Protein AF-A0AA86R9L6-F1 (afdb_monomer_lite)

Secondary structure (DSSP, 8-state):
--PPPHHHHHHHHHHHHHHHHHHHHHHHHHHHHHHHHHHHHHHHHHHTS-TTS--TTSTTS--SSS-SS--SS--SSHHHHHHHHGGGT-----HHHHHHHHHHHHHHHHHHTTS--S-------SS--HHHHHHHHHHHHHH-S-HHHHHHH-TTS-HHHHHHHHHHHHHHTHHHHHGGGSS---HHHHHHHHHHHHHHHHHHHHHH---GGG-------TTHHHHHHHTT--

pLDDT: mean 70.46, std 18.75, range [43.03, 97.31]

Organism: NCBI:txid28002

Structure (mmCIF, N/CA/C/O backbone):
data_AF-A0AA86R9L6-F1
#
_entry.id   AF-A0AA86R9L6-F1
#
loop_
_atom_site.group_PDB
_atom_site.id
_atom_site.type_symbol
_atom_site.label_atom_id
_atom_site.label_alt_id
_atom_site.label_comp_id
_atom_site.label_asym_id
_atom_site.label_entity_id
_atom_site.label_seq_id
_atom_site.pdbx_PDB_ins_code
_atom_site.Cartn_x
_atom_site.Cartn_y
_atom_site.Cartn_z
_atom_site.occupancy
_atom_site.B_iso_or_equiv
_atom_site.auth_seq_id
_atom_site.auth_comp_id
_atom_site.auth_asym_id
_atom_site.auth_atom_id
_atom_site.pdbx_PDB_model_num
ATOM 1 N N . MET A 1 1 ? -22.912 7.396 45.641 1.00 59.44 1 MET A N 1
ATOM 2 C CA . MET A 1 1 ? -22.097 6.817 44.551 1.00 59.44 1 MET A CA 1
ATOM 3 C C . MET A 1 1 ? -20.867 7.692 44.399 1.00 59.44 1 MET A C 1
ATOM 5 O O . MET A 1 1 ? -21.033 8.877 44.154 1.00 59.44 1 MET A O 1
ATOM 9 N N . LEU A 1 2 ? -19.666 7.167 44.643 1.00 68.06 2 LEU A N 1
ATOM 10 C CA . LEU A 1 2 ? -18.431 7.945 44.508 1.00 68.06 2 LEU A CA 1
ATOM 11 C C . LEU A 1 2 ? -18.061 8.016 43.024 1.00 68.06 2 LEU A C 1
ATOM 13 O O . LEU A 1 2 ? -17.760 6.997 42.405 1.00 68.06 2 LEU A O 1
ATOM 17 N N . THR A 1 3 ? -18.142 9.207 42.438 1.00 85.75 3 THR A N 1
ATOM 18 C CA . THR A 1 3 ? -17.661 9.465 41.079 1.00 85.75 3 THR A CA 1
ATOM 19 C C . THR A 1 3 ? -16.139 9.432 41.089 1.00 85.75 3 THR A C 1
ATOM 21 O O . THR A 1 3 ? -15.520 10.258 41.761 1.00 85.75 3 THR A O 1
ATOM 24 N N . LYS A 1 4 ? -15.544 8.485 40.354 1.00 90.81 4 LYS A N 1
ATOM 25 C CA . LYS A 1 4 ? -14.094 8.450 40.136 1.00 90.81 4 LYS A CA 1
ATOM 26 C C . LYS A 1 4 ? -13.635 9.777 39.551 1.00 90.81 4 LYS A C 1
ATOM 28 O O . LYS A 1 4 ? -14.270 10.312 38.639 1.00 90.81 4 LYS A O 1
ATOM 33 N N . THR A 1 5 ? -12.522 10.292 40.052 1.00 94.69 5 THR A N 1
ATOM 34 C CA . THR A 1 5 ? -11.917 11.484 39.461 1.00 94.69 5 THR A CA 1
ATOM 35 C C . THR A 1 5 ? -11.366 11.157 38.069 1.00 94.69 5 THR A C 1
ATOM 37 O O . THR A 1 5 ? -11.012 10.017 37.758 1.00 94.69 5 THR A O 1
ATOM 40 N N . PHE A 1 6 ? -11.257 12.162 37.199 1.00 87.25 6 PHE A N 1
ATOM 41 C CA . PHE A 1 6 ? -10.667 11.981 35.868 1.00 87.25 6 PHE A CA 1
ATOM 42 C C . PHE A 1 6 ? -9.233 11.411 35.934 1.00 87.25 6 PHE A C 1
ATOM 44 O O . PHE A 1 6 ? -8.841 10.597 35.097 1.00 87.25 6 PHE A O 1
ATOM 51 N N . GLY A 1 7 ? -8.471 11.769 36.975 1.00 93.62 7 GLY A N 1
ATOM 52 C CA . GLY A 1 7 ? -7.132 11.229 37.224 1.00 93.62 7 GLY A CA 1
ATOM 53 C C . GLY A 1 7 ? -7.120 9.719 37.495 1.00 93.62 7 GLY A C 1
AT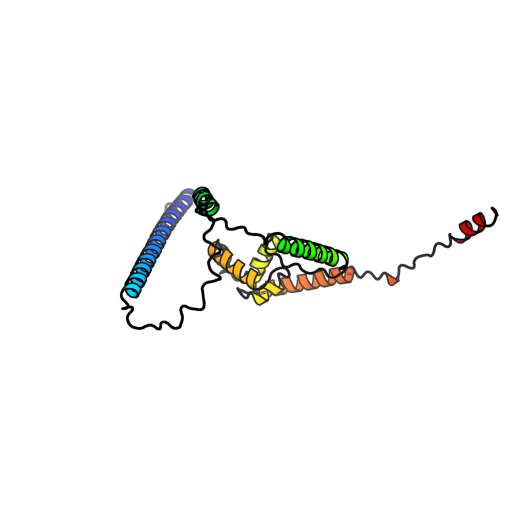OM 54 O O . GLY A 1 7 ? -6.268 9.009 36.956 1.00 93.62 7 GLY A O 1
ATOM 55 N N . GLU A 1 8 ? -8.090 9.211 38.260 1.00 96.19 8 GLU A N 1
ATOM 56 C CA . GLU A 1 8 ? -8.249 7.772 38.525 1.00 96.19 8 GLU A CA 1
ATOM 57 C C . GLU A 1 8 ? -8.586 6.994 37.250 1.00 96.19 8 GLU A C 1
ATOM 59 O O . GLU A 1 8 ? -8.004 5.937 37.005 1.00 96.19 8 GLU A O 1
ATOM 64 N N . LEU A 1 9 ? -9.454 7.544 36.393 1.00 91.69 9 LEU A N 1
ATOM 65 C CA . LEU A 1 9 ? -9.789 6.936 35.100 1.00 91.69 9 LEU A CA 1
ATOM 66 C C . LEU A 1 9 ? -8.567 6.843 34.175 1.00 91.69 9 LEU A C 1
ATOM 68 O O . LEU A 1 9 ? -8.365 5.824 33.510 1.00 91.69 9 LEU A O 1
ATOM 72 N N .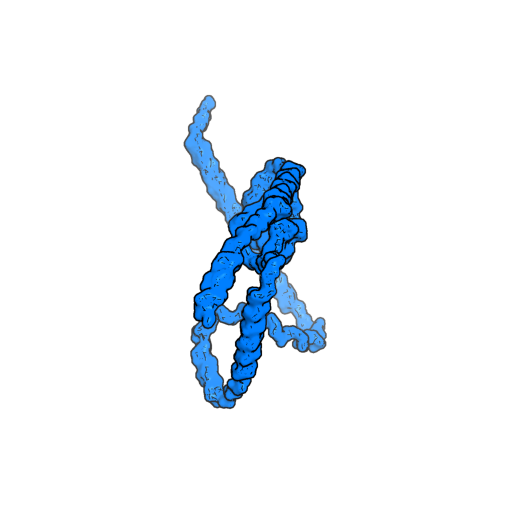 ILE A 1 10 ? -7.710 7.870 34.153 1.00 90.19 10 ILE A N 1
ATOM 73 C CA . ILE A 1 10 ? -6.462 7.837 33.377 1.00 90.19 10 ILE A CA 1
ATOM 74 C C . ILE A 1 10 ? -5.510 6.766 33.915 1.00 90.19 10 ILE A C 1
ATOM 76 O O . ILE A 1 10 ? -4.926 6.020 33.123 1.00 90.19 10 ILE A O 1
ATOM 80 N N . GLN A 1 11 ? -5.321 6.680 35.235 1.00 92.81 11 GLN A N 1
ATOM 81 C CA . GLN A 1 11 ? -4.446 5.658 35.814 1.00 92.81 11 GLN A CA 1
ATOM 82 C C . GLN A 1 11 ? -4.966 4.242 35.553 1.00 92.81 11 GLN A C 1
ATOM 84 O O . GLN A 1 11 ? -4.181 3.365 35.187 1.00 92.81 11 GLN A O 1
ATOM 89 N N . GLU A 1 12 ? -6.277 4.034 35.662 1.00 95.62 12 GLU A N 1
ATOM 90 C CA . GLU A 1 12 ? -6.920 2.757 35.361 1.00 95.62 12 GLU A CA 1
ATOM 91 C C . GLU A 1 12 ? -6.729 2.357 33.889 1.00 95.62 12 GLU A C 1
ATOM 93 O O . GLU A 1 12 ? -6.371 1.219 33.587 1.00 95.62 12 GLU A O 1
ATOM 98 N N . ASN A 1 13 ? -6.885 3.291 32.950 1.00 89.88 13 ASN A N 1
ATOM 99 C CA . ASN A 1 13 ? -6.656 2.998 31.534 1.00 89.88 13 ASN A CA 1
ATOM 100 C C . ASN A 1 13 ? -5.177 2.719 31.228 1.00 89.88 13 ASN A C 1
ATOM 102 O O . ASN A 1 13 ? -4.866 1.816 30.448 1.00 89.88 13 ASN A O 1
ATOM 106 N N . LYS A 1 14 ? -4.245 3.427 31.881 1.00 91.50 14 LYS A N 1
ATOM 107 C CA . LYS A 1 14 ? -2.804 3.152 31.756 1.00 91.50 14 LYS A CA 1
ATOM 108 C C . LYS A 1 14 ? -2.435 1.763 32.280 1.00 91.50 14 LYS A C 1
ATOM 110 O O . LYS A 1 14 ? -1.615 1.086 31.655 1.00 91.50 14 LYS A O 1
ATOM 115 N N . SER A 1 15 ? -3.020 1.321 33.395 1.00 95.06 15 SER A N 1
ATOM 116 C CA . SER A 1 15 ? -2.756 -0.017 33.937 1.00 95.06 15 SER A CA 1
ATOM 117 C C . SER A 1 15 ? -3.323 -1.112 33.028 1.00 95.06 15 SER A C 1
ATOM 119 O O . SER A 1 15 ? -2.605 -2.062 32.711 1.00 95.06 15 SER A O 1
ATOM 121 N N . LYS A 1 16 ? -4.543 -0.931 32.502 1.00 94.69 16 LYS A N 1
ATOM 122 C CA . LYS A 1 16 ? -5.158 -1.843 31.522 1.00 94.69 16 LYS A CA 1
ATOM 123 C C . LYS A 1 16 ? -4.319 -1.977 30.251 1.00 94.69 16 LYS A C 1
ATOM 125 O O . LYS A 1 16 ? -4.034 -3.096 29.829 1.00 94.69 16 LYS A O 1
ATOM 130 N N . LEU A 1 17 ? -3.850 -0.861 29.685 1.00 89.88 17 LEU A N 1
ATOM 131 C CA . LEU A 1 17 ? -2.970 -0.867 28.509 1.00 89.88 17 LEU A CA 1
ATOM 132 C C . LEU A 1 17 ? -1.641 -1.584 28.781 1.00 89.88 17 LEU A C 1
ATOM 134 O O . LEU A 1 17 ? -1.155 -2.334 27.932 1.00 89.88 17 LEU A O 1
ATOM 138 N N . ARG A 1 18 ? -1.064 -1.407 29.976 1.00 94.19 18 ARG A N 1
ATOM 139 C CA . ARG A 1 18 ? 0.162 -2.110 30.375 1.00 94.19 18 ARG A CA 1
ATOM 140 C C . ARG A 1 18 ? -0.056 -3.623 30.414 1.00 94.19 18 ARG A C 1
ATOM 142 O O . ARG A 1 18 ? 0.724 -4.347 29.797 1.00 94.19 18 ARG A O 1
ATOM 149 N N . ILE A 1 19 ? -1.117 -4.086 31.075 1.00 95.75 19 ILE A N 1
A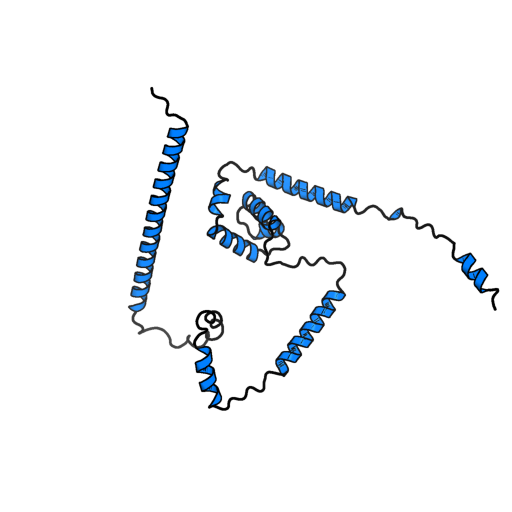TOM 150 C CA . ILE A 1 19 ? -1.462 -5.515 31.171 1.00 95.75 19 ILE A CA 1
ATOM 151 C C . ILE A 1 19 ? -1.716 -6.099 29.778 1.00 95.75 19 ILE A C 1
ATOM 153 O O . ILE A 1 19 ? -1.145 -7.131 29.427 1.00 95.75 19 ILE A O 1
ATOM 157 N N . PHE A 1 20 ? -2.500 -5.402 28.951 1.00 94.31 20 PHE A N 1
ATOM 158 C CA . PHE A 1 20 ? -2.765 -5.808 27.573 1.00 94.31 20 PHE A CA 1
ATOM 159 C C . PHE A 1 20 ? -1.467 -5.979 26.770 1.00 94.31 20 PHE A C 1
ATOM 161 O O . PHE A 1 20 ? -1.244 -7.027 26.166 1.00 94.31 20 PHE A O 1
ATOM 168 N N . SER A 1 21 ? -0.563 -4.995 26.827 1.00 86.38 21 SER A N 1
ATOM 169 C CA . SER A 1 21 ? 0.714 -5.052 26.105 1.00 86.38 21 SER A CA 1
ATOM 170 C C . SER A 1 21 ? 1.608 -6.214 26.560 1.00 86.38 21 SER A C 1
ATOM 172 O O . SER A 1 21 ? 2.274 -6.842 25.735 1.00 86.38 21 SER A O 1
ATOM 174 N N . GLN A 1 22 ? 1.605 -6.541 27.857 1.00 93.62 22 GLN A N 1
ATOM 175 C CA . GLN A 1 22 ? 2.360 -7.670 28.402 1.00 93.62 22 GLN A CA 1
ATOM 176 C C . GLN A 1 22 ? 1.782 -9.007 27.934 1.00 93.62 22 GLN A C 1
ATOM 178 O O . GLN A 1 22 ? 2.536 -9.876 27.494 1.00 93.62 22 GLN A O 1
ATOM 183 N N . ASN A 1 23 ? 0.457 -9.154 27.968 1.00 94.81 23 ASN A N 1
ATOM 184 C CA . ASN A 1 23 ? -0.221 -10.364 27.505 1.00 94.81 23 ASN A CA 1
ATOM 185 C C . ASN A 1 23 ? -0.033 -10.581 25.999 1.00 94.81 23 ASN A C 1
ATOM 187 O O . ASN A 1 23 ? 0.219 -11.707 25.568 1.00 94.81 23 ASN A O 1
ATOM 191 N N . TYR A 1 24 ? -0.064 -9.506 25.208 1.00 89.94 24 TYR A N 1
ATOM 192 C CA . TYR A 1 24 ? 0.205 -9.568 23.774 1.00 89.94 24 TYR A CA 1
ATOM 193 C C . TYR A 1 24 ? 1.635 -10.044 23.475 1.00 89.94 24 TYR A C 1
ATOM 195 O O . TYR A 1 24 ? 1.828 -10.951 22.669 1.00 89.94 24 TYR A O 1
ATOM 203 N N . ARG A 1 25 ? 2.646 -9.500 24.173 1.00 89.69 25 ARG A N 1
ATOM 204 C CA . ARG A 1 25 ? 4.046 -9.944 24.019 1.00 89.69 25 ARG A CA 1
ATOM 205 C C . ARG A 1 25 ? 4.229 -11.416 24.383 1.00 89.69 25 ARG A C 1
ATOM 207 O O . ARG A 1 25 ? 4.895 -12.129 23.642 1.00 89.69 25 ARG A O 1
ATOM 214 N N . LYS A 1 26 ? 3.623 -11.872 25.485 1.00 93.94 26 LYS A N 1
ATOM 215 C CA . LYS A 1 26 ? 3.677 -13.283 25.904 1.00 93.94 26 LYS A CA 1
ATOM 216 C C . LYS A 1 26 ? 3.030 -14.207 24.872 1.00 93.94 26 LYS A C 1
ATOM 218 O O . LYS A 1 26 ? 3.640 -15.198 24.491 1.00 93.94 26 LYS A O 1
ATOM 223 N N . SER A 1 27 ? 1.845 -13.846 24.381 1.00 92.62 27 SER A N 1
ATOM 224 C CA . SER A 1 27 ? 1.117 -14.642 23.382 1.00 92.62 27 SER A CA 1
ATOM 225 C C . SER A 1 27 ? 1.911 -14.764 22.080 1.00 92.62 27 SER A C 1
ATOM 227 O O . SER A 1 27 ? 2.092 -15.863 21.570 1.00 92.62 27 SER A O 1
ATOM 229 N N . ARG A 1 28 ? 2.482 -13.653 21.598 1.00 90.50 28 ARG A N 1
ATOM 230 C CA . ARG A 1 28 ? 3.307 -13.644 20.383 1.00 90.50 28 ARG A CA 1
ATOM 231 C C . ARG A 1 28 ? 4.628 -14.402 20.545 1.00 90.50 28 ARG A C 1
ATOM 233 O O . ARG A 1 28 ? 5.088 -15.022 19.594 1.00 90.50 28 ARG A O 1
ATOM 240 N N . SER A 1 29 ? 5.244 -14.343 21.727 1.00 93.94 29 SER A N 1
ATOM 241 C CA . SER A 1 29 ? 6.447 -15.130 22.033 1.00 93.94 29 SER A CA 1
ATOM 242 C C . SER A 1 29 ? 6.151 -16.626 21.971 1.00 93.94 29 SER A C 1
ATOM 244 O O . SER A 1 29 ? 6.911 -17.361 21.355 1.00 93.94 29 SER A O 1
ATOM 246 N N . LYS A 1 30 ? 5.019 -17.052 22.545 1.00 96.25 30 LYS A N 1
ATOM 247 C CA . LYS A 1 30 ? 4.580 -18.449 22.522 1.00 96.25 30 LYS A CA 1
ATOM 248 C C . LYS A 1 30 ? 4.301 -18.942 21.098 1.00 96.25 30 LYS A C 1
ATOM 250 O O . LYS A 1 30 ? 4.761 -20.008 20.724 1.00 96.25 30 LYS A O 1
ATOM 255 N N . GLU A 1 31 ? 3.620 -18.138 20.282 1.00 95.25 31 GLU A N 1
ATOM 256 C CA . GLU A 1 31 ? 3.337 -18.464 18.873 1.00 95.25 31 GLU A CA 1
ATOM 257 C C . GLU A 1 31 ? 4.619 -18.613 18.028 1.00 95.25 31 GLU A C 1
ATOM 259 O O . GLU A 1 31 ? 4.695 -19.443 17.123 1.00 95.25 31 GLU A O 1
ATOM 264 N N . MET A 1 32 ? 5.641 -17.792 18.296 1.00 91.75 32 MET A N 1
ATOM 265 C CA . MET A 1 32 ? 6.952 -17.922 17.645 1.00 91.75 32 MET A CA 1
ATOM 266 C C . MET A 1 32 ? 7.672 -19.206 18.070 1.00 91.75 32 MET A C 1
ATOM 268 O O . MET A 1 32 ? 8.271 -19.865 17.227 1.00 91.75 32 MET A O 1
ATOM 272 N N . GLU A 1 33 ? 7.610 -19.554 19.355 1.00 97.19 33 GLU A N 1
ATOM 273 C CA . GLU A 1 33 ? 8.209 -20.776 19.898 1.00 97.19 33 GLU A CA 1
ATOM 274 C C . GLU A 1 33 ? 7.541 -22.028 19.314 1.00 97.19 33 GLU A C 1
ATOM 276 O O . GLU A 1 33 ? 8.234 -22.893 18.792 1.00 97.19 33 GLU A O 1
ATOM 281 N N . GLU A 1 34 ? 6.205 -22.066 19.265 1.00 97.31 34 GLU A N 1
ATOM 282 C CA . GLU A 1 34 ? 5.436 -23.161 18.654 1.00 97.31 34 GLU A CA 1
ATOM 283 C C . GLU A 1 34 ? 5.776 -23.356 17.167 1.00 97.31 34 GLU A C 1
ATOM 285 O O . GLU A 1 34 ? 5.972 -24.486 16.719 1.00 97.31 34 GLU A O 1
ATOM 290 N N . ARG A 1 35 ? 5.912 -22.264 16.400 1.00 92.56 35 ARG A N 1
ATOM 291 C CA . ARG A 1 35 ? 6.335 -22.347 14.992 1.00 92.56 35 ARG A CA 1
ATOM 292 C C . ARG A 1 35 ? 7.768 -22.836 14.829 1.00 92.56 35 ARG A C 1
ATOM 294 O O . ARG A 1 35 ? 8.031 -23.613 13.919 1.00 92.56 35 ARG A O 1
ATOM 301 N N . ASN A 1 36 ? 8.687 -22.404 15.689 1.00 91.06 36 ASN A N 1
ATOM 302 C CA . ASN A 1 36 ? 10.065 -22.886 15.638 1.00 91.06 36 ASN A CA 1
ATOM 303 C C . ASN A 1 36 ? 10.135 -24.387 15.939 1.00 91.06 36 ASN A C 1
ATOM 305 O O . ASN A 1 36 ? 10.782 -25.116 15.195 1.00 91.06 36 ASN A O 1
ATOM 309 N N . THR A 1 37 ? 9.406 -24.860 16.953 1.00 96.75 37 THR A N 1
ATOM 310 C CA . THR A 1 37 ? 9.298 -26.295 17.248 1.00 96.75 37 THR A CA 1
ATOM 311 C C . THR A 1 37 ? 8.701 -27.074 16.074 1.00 96.75 37 THR A C 1
ATOM 313 O O . THR A 1 37 ? 9.149 -28.180 15.778 1.00 96.75 37 THR A O 1
ATOM 316 N N . GLN A 1 38 ? 7.718 -26.506 15.368 1.00 96.06 38 GLN A N 1
ATOM 317 C CA . GLN A 1 38 ? 7.171 -27.128 14.163 1.00 96.06 38 GLN A CA 1
ATOM 318 C C . GLN A 1 38 ? 8.223 -27.246 13.049 1.00 96.06 38 GLN A C 1
ATOM 320 O O . GLN A 1 38 ? 8.359 -28.320 12.471 1.00 96.06 38 GLN A O 1
ATOM 325 N N . TYR A 1 39 ? 8.996 -26.191 12.778 1.00 94.31 39 TYR A N 1
ATOM 326 C CA . TYR A 1 39 ? 10.055 -26.243 11.764 1.00 94.31 39 TYR A CA 1
ATOM 327 C C . TYR A 1 39 ? 11.165 -27.235 12.111 1.00 94.31 39 TYR A C 1
ATOM 329 O O . TYR A 1 39 ? 11.651 -27.940 11.231 1.00 94.31 39 TYR A O 1
ATOM 337 N N . GLU A 1 40 ? 11.554 -27.324 13.383 1.00 94.44 40 GLU A N 1
ATOM 338 C CA . GLU A 1 40 ? 12.524 -28.327 13.834 1.00 94.44 40 GLU A CA 1
ATOM 339 C C . GLU A 1 40 ? 12.005 -29.753 13.614 1.00 94.44 40 GLU A C 1
ATOM 341 O O . GLU A 1 40 ? 12.768 -30.628 13.204 1.00 94.44 40 GLU A O 1
ATOM 346 N N . LYS A 1 41 ? 10.701 -29.979 13.816 1.00 96.19 41 LYS A N 1
ATOM 347 C CA . LYS A 1 41 ? 10.063 -31.265 13.528 1.00 96.19 41 LYS A CA 1
ATOM 348 C C . LYS A 1 41 ? 10.051 -31.578 12.028 1.00 96.19 41 LYS A C 1
ATOM 350 O O . LYS A 1 41 ? 10.445 -32.672 11.648 1.00 96.19 41 LYS A O 1
ATOM 355 N N . GLU A 1 42 ? 9.663 -30.621 11.185 1.00 93.00 42 GLU A N 1
ATOM 356 C CA . GLU A 1 42 ? 9.660 -30.785 9.722 1.00 93.00 42 GLU A CA 1
ATOM 357 C C . GLU A 1 42 ? 11.069 -31.081 9.178 1.00 93.00 42 GLU A C 1
ATOM 359 O O . GLU A 1 42 ? 11.237 -31.965 8.342 1.00 93.00 42 GLU A O 1
ATOM 364 N N . LEU A 1 43 ? 12.104 -30.405 9.693 1.00 91.06 43 LEU A N 1
ATOM 365 C CA . LEU A 1 43 ? 13.500 -30.679 9.329 1.00 91.06 43 LEU A CA 1
ATOM 366 C C . LEU A 1 43 ? 13.958 -32.078 9.756 1.00 91.06 43 LEU A C 1
ATOM 368 O O . LEU A 1 43 ? 14.722 -32.718 9.035 1.00 91.06 43 LEU A O 1
ATOM 372 N N . HIS A 1 44 ? 13.509 -32.547 10.921 1.00 93.00 44 HIS A N 1
ATOM 373 C CA . HIS A 1 44 ? 13.814 -33.892 11.392 1.00 93.00 44 HIS A CA 1
ATOM 374 C C . HIS A 1 44 ? 13.124 -34.960 10.531 1.00 93.00 44 HIS A C 1
ATOM 376 O O . HIS A 1 44 ? 13.756 -35.958 10.201 1.00 93.00 44 HIS A O 1
ATOM 382 N N . ASP A 1 45 ? 11.872 -34.742 10.123 1.00 91.44 45 ASP A N 1
ATOM 383 C CA . ASP A 1 45 ? 11.132 -35.678 9.267 1.00 91.44 45 ASP A CA 1
ATOM 384 C C . ASP A 1 45 ? 11.782 -35.803 7.873 1.00 91.44 45 ASP A C 1
ATOM 386 O O . ASP A 1 45 ? 11.968 -36.918 7.390 1.00 91.44 45 ASP A O 1
ATOM 390 N N . ILE A 1 46 ? 12.250 -34.693 7.282 1.00 86.88 46 ILE A N 1
ATOM 391 C CA . ILE A 1 46 ? 12.999 -34.700 6.007 1.00 86.88 46 ILE A CA 1
ATOM 392 C C . ILE A 1 46 ? 14.310 -35.495 6.121 1.00 86.88 46 ILE A C 1
ATOM 394 O O . ILE A 1 46 ? 14.715 -36.168 5.178 1.00 86.88 46 ILE A O 1
ATOM 398 N N . ALA A 1 47 ? 14.991 -35.434 7.268 1.00 83.31 47 ALA A N 1
ATOM 399 C CA . ALA A 1 47 ? 16.265 -36.126 7.461 1.00 83.31 47 ALA A CA 1
ATOM 400 C C . ALA A 1 47 ? 16.133 -37.659 7.589 1.00 83.31 47 ALA A C 1
ATOM 402 O O . ALA A 1 47 ? 17.140 -38.355 7.457 1.00 83.31 47 ALA A O 1
ATOM 403 N N . HIS A 1 48 ? 14.927 -38.180 7.851 1.00 80.44 48 HIS A N 1
ATOM 404 C CA . HIS A 1 48 ? 14.645 -39.622 7.947 1.00 80.44 48 HIS A CA 1
ATOM 405 C C . HIS A 1 48 ? 14.001 -40.209 6.687 1.00 80.44 48 HIS A C 1
ATOM 407 O O . HIS A 1 48 ? 13.757 -41.416 6.645 1.00 80.44 48 HIS A O 1
ATOM 413 N N . GLU A 1 49 ? 13.744 -39.400 5.656 1.00 78.25 49 GLU A N 1
ATOM 414 C CA . GLU A 1 49 ? 13.416 -39.931 4.334 1.00 78.25 49 GLU A CA 1
ATOM 415 C C . GLU A 1 49 ? 14.679 -40.574 3.741 1.00 78.25 49 GLU A C 1
ATOM 417 O O . GLU A 1 49 ? 15.662 -39.909 3.410 1.00 78.25 49 GLU A O 1
ATOM 422 N N . ASP A 1 50 ? 14.666 -41.907 3.705 1.00 63.88 50 ASP A N 1
ATOM 423 C CA . ASP A 1 50 ? 15.768 -42.768 3.287 1.00 63.88 50 ASP A CA 1
ATOM 424 C C . ASP A 1 50 ? 16.271 -42.339 1.889 1.00 63.88 50 ASP A C 1
ATOM 426 O O . ASP A 1 50 ? 15.492 -42.346 0.931 1.00 63.88 50 ASP A O 1
ATOM 430 N N . PRO A 1 51 ? 17.551 -41.947 1.719 1.00 64.19 51 PRO A N 1
ATOM 431 C CA . PRO A 1 51 ? 18.071 -41.389 0.465 1.00 64.19 51 PRO A CA 1
ATOM 432 C C . PRO A 1 51 ? 18.211 -42.425 -0.669 1.00 64.19 51 PRO A C 1
ATOM 434 O O . PRO A 1 51 ? 18.983 -42.232 -1.608 1.00 64.19 51 PRO A O 1
ATOM 437 N N . THR A 1 52 ? 17.506 -43.552 -0.595 1.00 57.16 52 THR A N 1
ATOM 438 C CA . THR A 1 52 ? 17.729 -44.718 -1.451 1.00 57.16 52 THR A CA 1
ATOM 439 C C . THR A 1 52 ? 17.031 -44.655 -2.811 1.00 57.16 52 THR A C 1
ATOM 441 O O . THR A 1 52 ? 17.370 -45.461 -3.675 1.00 57.16 52 THR A O 1
ATOM 444 N N . GLU A 1 53 ? 16.169 -43.668 -3.089 1.00 57.16 53 GLU A N 1
ATOM 445 C CA . GLU A 1 53 ? 15.502 -43.552 -4.398 1.00 57.16 53 GLU A CA 1
ATOM 446 C C . GLU A 1 53 ? 15.277 -42.103 -4.872 1.00 57.16 53 GLU A C 1
ATOM 448 O O . GLU A 1 53 ? 14.144 -41.648 -4.959 1.00 57.16 53 GLU A O 1
ATOM 453 N N . THR A 1 54 ? 16.316 -41.352 -5.263 1.00 53.34 54 THR A N 1
ATOM 454 C CA . THR A 1 54 ? 16.117 -40.212 -6.193 1.00 53.34 54 THR A CA 1
ATOM 455 C C . THR A 1 54 ? 17.331 -39.929 -7.094 1.00 53.34 54 THR A C 1
ATOM 457 O O . THR A 1 54 ? 18.328 -39.340 -6.700 1.00 53.34 54 THR A O 1
ATOM 460 N N . ASN A 1 55 ? 17.197 -40.363 -8.352 1.00 49.66 55 ASN A N 1
ATOM 461 C CA . ASN A 1 55 ? 17.702 -39.785 -9.606 1.00 49.66 55 ASN A CA 1
ATOM 462 C C . ASN A 1 55 ? 18.961 -38.889 -9.578 1.00 49.66 55 ASN A C 1
ATOM 464 O O . ASN A 1 55 ? 18.890 -37.672 -9.410 1.00 49.66 55 ASN A O 1
ATOM 468 N N . ASN A 1 56 ? 20.086 -39.482 -9.985 1.00 51.59 56 ASN A N 1
ATOM 469 C CA . ASN A 1 56 ? 21.351 -38.817 -10.330 1.00 51.59 56 ASN A CA 1
ATOM 470 C C . ASN A 1 56 ? 21.300 -37.872 -11.558 1.00 51.59 56 ASN A C 1
ATOM 472 O O . ASN A 1 56 ? 22.325 -37.294 -11.910 1.00 51.59 56 ASN A O 1
ATOM 476 N N . ASP A 1 57 ? 20.148 -37.665 -12.203 1.00 51.50 57 ASP A N 1
ATOM 477 C CA . ASP A 1 57 ? 20.067 -36.952 -13.494 1.00 51.50 57 ASP A CA 1
ATOM 478 C C . ASP A 1 57 ? 19.804 -35.434 -13.404 1.00 51.50 57 ASP A C 1
ATOM 480 O O . ASP A 1 57 ? 19.755 -34.759 -14.431 1.00 51.50 57 ASP A O 1
ATOM 484 N N . LEU A 1 58 ? 19.669 -34.849 -12.205 1.00 51.41 58 LEU A N 1
ATOM 485 C CA . LEU A 1 58 ? 19.284 -33.429 -12.051 1.00 51.41 58 LEU A CA 1
ATOM 486 C C . LEU A 1 58 ? 20.317 -32.513 -11.376 1.00 51.41 58 LEU A C 1
ATOM 488 O O . LEU A 1 58 ? 20.119 -31.299 -11.338 1.00 51.41 58 LEU A O 1
ATOM 492 N N . MET A 1 59 ? 21.463 -33.032 -10.928 1.00 45.88 59 MET A N 1
ATOM 493 C CA . MET A 1 59 ? 22.493 -32.230 -10.238 1.00 45.88 59 MET A CA 1
ATOM 494 C C . MET A 1 59 ? 23.446 -31.456 -11.175 1.00 45.88 59 MET A C 1
ATOM 496 O O . MET A 1 59 ? 24.456 -30.919 -10.729 1.00 45.88 59 MET A O 1
ATOM 500 N N . GLY A 1 60 ? 23.133 -31.362 -12.473 1.00 46.94 60 GLY A N 1
ATOM 501 C CA . GLY A 1 60 ? 24.002 -30.735 -13.478 1.00 46.94 60 GLY A CA 1
ATOM 502 C C . GLY A 1 60 ? 23.676 -29.294 -13.895 1.00 46.94 60 GLY A C 1
ATOM 503 O O . GLY A 1 60 ? 24.415 -28.759 -14.714 1.00 46.94 60 GLY A O 1
ATOM 504 N N . ILE A 1 61 ? 22.586 -28.666 -13.422 1.00 47.69 61 ILE A N 1
ATOM 505 C CA . ILE A 1 61 ? 22.062 -27.443 -14.087 1.00 47.69 61 ILE A CA 1
ATOM 506 C C . ILE A 1 61 ? 21.944 -26.187 -13.197 1.00 47.69 61 ILE A C 1
ATOM 508 O O . ILE A 1 61 ? 21.738 -25.101 -13.726 1.00 47.69 61 ILE A O 1
ATOM 512 N N . PHE A 1 62 ? 22.179 -26.236 -11.883 1.00 44.12 62 PHE A N 1
ATOM 513 C CA . PHE A 1 62 ? 22.094 -25.019 -11.050 1.00 44.12 62 PHE A CA 1
ATOM 514 C C . PHE A 1 62 ? 23.275 -24.853 -10.094 1.00 44.12 62 PHE A C 1
ATOM 516 O O . PHE A 1 62 ? 23.132 -24.934 -8.878 1.00 44.12 62 PHE A O 1
ATOM 523 N N . VAL A 1 63 ? 24.447 -24.556 -10.650 1.00 49.41 63 VAL A N 1
ATOM 524 C CA . VAL A 1 63 ? 25.545 -23.933 -9.899 1.00 49.41 63 VAL A CA 1
ATOM 525 C C . VAL A 1 63 ? 26.081 -22.784 -10.745 1.00 49.41 63 VAL A C 1
ATOM 527 O O . VAL A 1 63 ? 27.067 -22.967 -11.440 1.00 49.41 63 VAL A O 1
ATOM 530 N N . ASP A 1 64 ? 25.402 -21.631 -10.741 1.00 47.12 64 ASP A N 1
ATOM 531 C CA . ASP A 1 64 ? 26.072 -20.375 -11.131 1.00 47.12 64 ASP A CA 1
ATOM 532 C C . ASP A 1 64 ? 25.426 -19.062 -10.633 1.00 47.12 64 ASP A C 1
ATOM 534 O O . ASP A 1 64 ? 26.104 -18.043 -10.657 1.00 47.12 64 ASP A O 1
ATOM 538 N N . ASP A 1 65 ? 24.208 -19.040 -10.062 1.00 45.66 65 ASP A N 1
ATOM 539 C CA . ASP A 1 65 ? 23.551 -17.752 -9.717 1.00 45.66 65 ASP A CA 1
ATOM 540 C C . ASP A 1 65 ? 23.252 -17.479 -8.222 1.00 45.66 65 ASP A C 1
ATOM 542 O O . ASP A 1 65 ? 22.655 -16.455 -7.895 1.00 45.66 65 ASP A O 1
ATOM 546 N N . THR A 1 66 ? 23.695 -18.310 -7.268 1.00 49.16 66 THR A N 1
ATOM 547 C CA . THR A 1 66 ? 23.416 -18.095 -5.820 1.00 49.16 66 THR A CA 1
ATOM 548 C C . THR A 1 66 ? 24.642 -17.845 -4.935 1.00 49.16 66 THR A C 1
ATOM 550 O O . THR A 1 66 ? 24.555 -17.922 -3.711 1.00 49.16 66 THR A O 1
ATOM 553 N N . LEU A 1 67 ? 25.778 -17.446 -5.510 1.00 48.19 67 LEU A N 1
ATOM 554 C CA . LEU A 1 67 ? 27.006 -17.124 -4.763 1.00 48.19 67 LEU A CA 1
ATOM 555 C C . LEU A 1 67 ? 27.319 -15.617 -4.745 1.00 48.19 67 LEU A C 1
ATOM 557 O O . LEU A 1 67 ? 28.459 -15.201 -4.938 1.00 48.19 67 LEU A O 1
ATOM 561 N N . GLN A 1 68 ? 26.303 -14.780 -4.494 1.00 47.69 68 GLN A N 1
ATOM 562 C CA . GLN A 1 68 ? 26.483 -13.323 -4.399 1.00 47.69 68 GLN A CA 1
ATOM 563 C C . GLN A 1 68 ? 25.878 -12.664 -3.149 1.00 47.69 68 GLN A C 1
ATOM 565 O O . GLN A 1 68 ? 25.660 -11.456 -3.137 1.00 47.69 68 GLN A O 1
ATOM 570 N N . GLU A 1 69 ? 25.670 -13.414 -2.062 1.00 46.12 69 GLU A N 1
ATOM 571 C CA . GLU A 1 69 ? 25.175 -12.824 -0.804 1.00 46.12 69 GLU A CA 1
ATOM 572 C C . GLU A 1 69 ? 25.778 -13.435 0.476 1.00 46.12 69 GLU A C 1
ATOM 574 O O . GLU A 1 69 ? 25.146 -13.472 1.525 1.00 46.12 69 GLU A O 1
ATOM 579 N N . TYR A 1 70 ? 27.042 -13.875 0.423 1.00 43.03 70 TYR A N 1
ATOM 580 C CA . TYR A 1 70 ? 27.775 -14.366 1.604 1.00 43.03 70 TYR A CA 1
ATOM 581 C C . TYR A 1 70 ? 29.127 -13.671 1.814 1.00 43.03 70 TYR A C 1
ATOM 583 O O . TYR A 1 70 ? 30.089 -14.280 2.266 1.00 43.03 70 TYR A O 1
ATOM 591 N N . ASP A 1 71 ? 29.226 -12.382 1.470 1.00 45.00 71 ASP A N 1
ATOM 592 C CA . ASP A 1 71 ? 30.520 -11.680 1.447 1.00 45.00 71 ASP A CA 1
ATOM 593 C C . ASP A 1 71 ? 30.547 -10.383 2.273 1.00 45.00 71 ASP A C 1
ATOM 595 O O . ASP A 1 71 ? 31.261 -9.428 1.965 1.00 45.00 71 ASP A O 1
ATOM 599 N N . SER A 1 72 ? 29.771 -10.332 3.362 1.00 47.78 72 SER A N 1
ATOM 600 C CA . SER A 1 72 ? 29.780 -9.190 4.298 1.00 47.78 72 SER A CA 1
ATOM 601 C C . SER A 1 72 ? 30.025 -9.534 5.772 1.00 47.78 72 SER A C 1
ATOM 603 O O . SER A 1 72 ? 30.080 -8.614 6.581 1.00 47.78 72 SER A O 1
ATOM 605 N N . GLN A 1 73 ? 30.291 -10.801 6.133 1.00 49.62 73 GLN A N 1
ATOM 606 C CA . GLN A 1 73 ? 30.549 -11.172 7.540 1.00 49.62 73 GLN A CA 1
ATOM 607 C C . GLN A 1 73 ? 31.948 -11.750 7.850 1.00 49.62 73 GLN A C 1
ATOM 609 O O . GLN A 1 73 ? 32.253 -11.967 9.016 1.00 49.62 73 GLN A O 1
ATOM 614 N N . HIS A 1 74 ? 32.849 -11.928 6.874 1.00 49.66 74 HIS A N 1
ATOM 615 C CA . HIS A 1 74 ? 34.204 -12.464 7.124 1.00 49.66 74 HIS A CA 1
ATOM 616 C C . HIS A 1 74 ? 35.320 -11.595 6.519 1.00 49.66 74 HIS A C 1
ATOM 618 O O . HIS A 1 74 ? 36.050 -11.984 5.611 1.00 49.66 74 HIS A O 1
ATOM 624 N N . ALA A 1 75 ? 35.495 -10.386 7.059 1.00 47.66 75 ALA A N 1
ATOM 625 C CA . ALA A 1 75 ? 36.619 -9.508 6.709 1.00 47.66 75 ALA A CA 1
ATOM 626 C C . ALA A 1 75 ? 37.960 -9.914 7.365 1.00 47.66 75 ALA A C 1
ATOM 628 O O . ALA A 1 75 ? 38.997 -9.348 7.025 1.00 47.66 75 ALA A O 1
ATOM 629 N N . VAL A 1 76 ? 37.969 -10.899 8.271 1.00 50.72 76 VAL A N 1
ATOM 630 C CA . VAL A 1 76 ? 39.167 -11.267 9.052 1.00 50.72 76 VAL A CA 1
ATOM 631 C C . VAL A 1 76 ? 40.073 -12.288 8.333 1.00 50.72 76 VAL A C 1
ATOM 633 O O . VAL A 1 76 ? 41.264 -12.341 8.619 1.00 50.72 76 VAL A O 1
ATOM 636 N N . ASP A 1 77 ? 39.591 -13.002 7.305 1.00 50.47 77 ASP A N 1
ATOM 637 C CA . ASP A 1 77 ? 40.369 -14.065 6.628 1.00 50.47 77 ASP A CA 1
ATOM 638 C C . ASP A 1 77 ? 41.003 -13.684 5.274 1.00 50.47 77 ASP A C 1
ATOM 640 O O . ASP A 1 77 ? 41.766 -14.458 4.685 1.00 50.47 77 ASP A O 1
ATOM 644 N N . LYS A 1 78 ? 40.783 -12.460 4.771 1.00 48.62 78 LYS A N 1
ATOM 645 C CA . LYS A 1 78 ? 41.310 -12.035 3.453 1.00 48.62 78 LYS A CA 1
ATOM 646 C C . LYS A 1 78 ? 42.842 -11.987 3.376 1.00 48.62 78 LYS A C 1
ATOM 648 O O . LYS A 1 78 ? 43.405 -12.134 2.289 1.00 48.62 78 LYS A O 1
ATOM 653 N N . ASN A 1 79 ? 43.534 -11.840 4.507 1.00 51.12 79 ASN A N 1
ATOM 654 C CA . ASN A 1 79 ? 44.999 -11.821 4.530 1.00 51.12 79 ASN A CA 1
ATOM 655 C C . ASN A 1 79 ? 45.622 -13.223 4.445 1.00 51.12 79 ASN A C 1
ATOM 657 O O . ASN A 1 79 ? 46.744 -13.356 3.958 1.00 51.12 79 ASN A O 1
ATOM 661 N N . ARG A 1 80 ? 44.889 -14.280 4.821 1.00 48.09 80 ARG A N 1
ATOM 662 C CA . ARG A 1 80 ? 45.395 -15.660 4.762 1.00 48.09 80 ARG A CA 1
ATOM 663 C C . ARG A 1 80 ? 45.335 -16.231 3.341 1.00 48.09 80 ARG A C 1
ATOM 665 O O . ARG A 1 80 ? 46.250 -16.931 2.917 1.00 48.09 80 ARG A O 1
ATOM 672 N N . TYR A 1 81 ? 44.327 -15.837 2.561 1.00 49.78 81 TYR A N 1
ATOM 673 C CA . TYR A 1 81 ? 44.154 -16.292 1.175 1.00 49.78 81 TYR A CA 1
ATOM 674 C C . TYR A 1 81 ? 45.141 -15.654 0.179 1.00 49.78 81 TYR A C 1
ATOM 676 O O . TYR A 1 81 ? 45.546 -16.287 -0.797 1.00 49.78 81 TYR A O 1
ATOM 684 N N . LYS A 1 82 ? 45.593 -14.416 0.429 1.00 49.88 82 LYS A N 1
ATOM 685 C CA . LYS A 1 82 ? 46.606 -13.753 -0.418 1.00 49.88 82 LYS A CA 1
ATOM 686 C C . LYS A 1 82 ? 47.986 -14.414 -0.332 1.00 49.88 82 LYS A C 1
ATOM 688 O O . LYS A 1 82 ? 48.688 -14.484 -1.341 1.00 49.88 82 LYS A O 1
ATOM 693 N N . ALA A 1 83 ? 48.354 -14.932 0.839 1.00 50.84 83 ALA A N 1
ATOM 694 C CA . ALA A 1 83 ? 49.616 -15.643 1.027 1.00 50.84 83 ALA A CA 1
ATOM 695 C C . ALA A 1 83 ? 49.654 -16.983 0.268 1.00 50.84 83 ALA A C 1
ATOM 697 O O . ALA A 1 83 ? 50.710 -17.386 -0.206 1.00 50.84 83 ALA A O 1
ATOM 698 N N . PHE A 1 84 ? 48.503 -17.638 0.077 1.00 48.62 84 PHE A N 1
ATOM 699 C CA . PHE A 1 84 ? 48.436 -18.940 -0.594 1.00 48.62 84 PHE A CA 1
ATOM 700 C C . PHE A 1 84 ? 48.557 -18.843 -2.127 1.00 48.62 84 PHE A C 1
ATOM 702 O O . PHE A 1 84 ? 49.179 -19.691 -2.765 1.00 48.62 84 PHE A O 1
ATOM 709 N N . ASN A 1 85 ? 48.028 -17.775 -2.734 1.00 45.84 85 ASN A N 1
ATOM 710 C CA . ASN A 1 85 ? 48.003 -17.627 -4.197 1.00 45.84 85 ASN A CA 1
ATOM 711 C C . ASN A 1 85 ? 49.290 -17.055 -4.812 1.00 45.84 85 ASN A C 1
ATOM 713 O O . ASN A 1 85 ? 49.468 -17.130 -6.027 1.00 45.84 85 ASN A O 1
ATOM 717 N N . THR A 1 86 ? 50.212 -16.533 -4.000 1.00 48.31 86 THR A N 1
ATOM 718 C CA . THR A 1 86 ? 51.502 -16.014 -4.494 1.00 48.31 86 THR A CA 1
ATOM 719 C C . THR A 1 86 ? 52.487 -17.154 -4.805 1.00 48.31 86 THR A C 1
ATOM 721 O O . THR A 1 86 ? 53.364 -17.003 -5.649 1.00 48.31 86 THR A O 1
ATOM 724 N N . THR A 1 87 ? 52.283 -18.343 -4.229 1.00 49.31 87 THR A N 1
ATOM 725 C CA . THR A 1 87 ? 53.153 -19.518 -4.423 1.00 49.31 87 THR A CA 1
ATOM 726 C C . THR A 1 87 ? 52.832 -20.319 -5.697 1.00 49.31 87 THR A C 1
ATOM 728 O O . THR A 1 87 ? 53.591 -21.210 -6.064 1.00 49.31 87 THR A O 1
ATOM 731 N N . ARG A 1 88 ? 51.734 -20.018 -6.411 1.00 44.88 88 ARG A N 1
ATOM 732 C CA . ARG A 1 88 ? 51.276 -20.810 -7.577 1.00 44.88 88 ARG A CA 1
ATOM 733 C C . ARG A 1 88 ? 51.306 -20.115 -8.942 1.00 44.88 88 ARG A C 1
ATOM 735 O O . ARG A 1 88 ? 50.848 -20.708 -9.910 1.00 44.88 88 ARG A O 1
ATOM 742 N N . GLY A 1 89 ? 51.869 -18.911 -9.058 1.00 43.69 89 GLY A N 1
ATOM 743 C CA . GLY A 1 89 ? 52.199 -18.327 -10.369 1.00 43.69 89 GLY A CA 1
ATOM 744 C C . GLY A 1 89 ? 51.022 -18.176 -11.347 1.00 43.69 89 GLY A C 1
ATOM 745 O O . GLY A 1 89 ? 51.208 -18.328 -12.551 1.00 43.69 89 GLY A O 1
ATOM 746 N N . ILE A 1 90 ? 49.809 -17.885 -10.863 1.00 45.53 90 ILE A N 1
ATOM 747 C CA . ILE A 1 90 ? 48.652 -17.647 -11.740 1.00 45.53 90 ILE A CA 1
ATOM 748 C C . ILE A 1 90 ? 48.596 -16.154 -12.094 1.00 45.53 90 ILE A C 1
ATOM 750 O O . ILE A 1 90 ? 48.098 -15.331 -11.326 1.00 45.53 90 ILE A O 1
ATOM 754 N N . ASN A 1 91 ? 49.124 -15.800 -13.268 1.00 46.00 91 ASN A N 1
ATOM 755 C CA . ASN A 1 91 ? 49.038 -14.452 -13.836 1.00 46.00 91 ASN A CA 1
ATOM 756 C C . ASN A 1 91 ? 47.678 -14.228 -14.524 1.00 46.00 91 ASN A C 1
ATOM 758 O O . ASN A 1 91 ? 47.383 -14.842 -15.547 1.00 46.00 91 ASN A O 1
ATOM 762 N N . TYR A 1 92 ? 46.871 -13.288 -14.020 1.00 47.09 92 TYR A N 1
ATOM 763 C CA . TYR A 1 92 ? 45.637 -12.836 -14.678 1.00 47.09 92 TYR A CA 1
ATOM 764 C C . TYR A 1 92 ? 45.912 -11.638 -15.606 1.00 47.09 92 TYR A C 1
ATOM 766 O O . TYR A 1 92 ? 45.938 -10.487 -15.174 1.00 47.09 92 TYR A O 1
ATOM 774 N N . SER A 1 93 ? 46.074 -11.908 -16.906 1.00 49.59 93 SER A N 1
ATOM 775 C CA . SER A 1 93 ? 46.356 -10.928 -17.977 1.00 49.59 93 SER A CA 1
ATOM 776 C C . SER A 1 93 ? 45.098 -10.379 -18.697 1.00 49.59 93 SER A C 1
ATOM 778 O O . SER A 1 93 ? 45.181 -9.887 -19.823 1.00 49.59 93 SER A O 1
ATOM 780 N N . SER A 1 94 ? 43.909 -10.429 -18.092 1.00 52.16 94 SER A N 1
ATOM 781 C CA . SER A 1 94 ? 42.645 -10.122 -18.805 1.00 52.16 94 SER A CA 1
ATOM 782 C C . SER A 1 94 ? 42.040 -8.744 -18.494 1.00 52.16 94 SER A C 1
ATOM 784 O O . SER A 1 94 ? 41.001 -8.385 -19.044 1.00 52.16 94 SER A O 1
ATOM 786 N N . ARG A 1 95 ? 42.660 -7.944 -17.615 1.00 53.00 95 ARG A N 1
ATOM 787 C CA . ARG A 1 95 ? 42.020 -6.754 -17.015 1.00 53.00 95 ARG A CA 1
ATOM 788 C C . ARG A 1 95 ? 41.929 -5.523 -17.935 1.00 53.00 95 ARG A C 1
ATOM 790 O O . ARG A 1 95 ? 41.110 -4.647 -17.685 1.00 53.00 95 ARG A O 1
ATOM 797 N N . GLY A 1 96 ? 42.711 -5.464 -19.016 1.00 50.47 96 GLY A N 1
ATOM 798 C CA . GLY A 1 96 ? 42.771 -4.286 -19.897 1.00 50.47 96 GLY A CA 1
ATOM 799 C C . GLY A 1 96 ? 41.606 -4.145 -20.886 1.00 50.47 96 GLY A C 1
ATOM 800 O O . GLY A 1 96 ? 41.164 -3.034 -21.169 1.00 50.47 96 GLY A O 1
ATOM 801 N N . LYS A 1 97 ? 41.059 -5.255 -21.403 1.00 52.00 97 LYS A N 1
ATOM 802 C CA . LYS A 1 97 ? 40.021 -5.203 -22.454 1.00 52.00 97 LYS A CA 1
ATOM 803 C C . LYS A 1 97 ? 38.639 -4.828 -21.903 1.00 52.00 97 LYS A C 1
ATOM 805 O O . LYS A 1 97 ? 37.893 -4.102 -22.554 1.00 52.00 97 LYS A O 1
ATOM 810 N N . THR A 1 98 ? 38.327 -5.237 -20.675 1.00 54.34 98 THR A N 1
ATOM 811 C CA . THR A 1 98 ? 37.032 -4.963 -20.025 1.00 54.34 98 THR A CA 1
ATOM 812 C C . THR A 1 98 ? 36.879 -3.498 -19.605 1.00 54.34 98 THR A C 1
ATOM 814 O O . THR A 1 98 ? 35.763 -2.983 -19.539 1.00 54.34 98 THR A O 1
ATOM 817 N N . GLN A 1 99 ? 37.990 -2.805 -19.346 1.00 60.31 99 GLN A N 1
ATOM 818 C CA . GLN A 1 99 ? 37.972 -1.403 -18.932 1.00 60.31 99 GLN A CA 1
ATOM 819 C C . GLN A 1 99 ? 37.656 -0.464 -20.105 1.00 60.31 99 GLN A C 1
ATOM 821 O O . GLN A 1 99 ? 36.802 0.410 -19.973 1.00 60.31 99 GLN A O 1
ATOM 826 N N . LYS A 1 100 ? 38.228 -0.729 -21.286 1.00 62.16 100 LYS A N 1
ATOM 827 C CA . LYS A 1 100 ? 37.972 0.060 -22.501 1.00 62.16 100 LYS A CA 1
ATOM 828 C C . LYS A 1 100 ? 36.504 -0.010 -22.953 1.00 62.16 100 LYS A C 1
ATOM 830 O O . LYS A 1 100 ? 35.903 1.012 -23.259 1.00 62.16 100 LYS A O 1
ATOM 835 N N . ILE A 1 101 ? 35.882 -1.193 -22.873 1.00 66.81 101 ILE A N 1
ATOM 836 C CA . ILE A 1 101 ? 34.456 -1.383 -23.212 1.00 66.81 101 ILE A CA 1
ATOM 837 C C . ILE A 1 101 ? 33.532 -0.597 -22.263 1.00 66.81 101 ILE A C 1
ATOM 839 O O . ILE A 1 101 ? 32.493 -0.088 -22.687 1.00 66.81 101 ILE A O 1
ATOM 843 N N . ARG A 1 102 ? 33.894 -0.475 -20.977 1.00 67.50 102 ARG A N 1
ATOM 844 C CA . ARG A 1 102 ? 33.123 0.327 -20.011 1.00 67.50 102 ARG A CA 1
ATOM 845 C C . ARG A 1 102 ? 33.224 1.820 -20.297 1.00 67.50 102 ARG A C 1
ATOM 847 O O . ARG A 1 102 ? 32.212 2.510 -20.215 1.00 67.50 102 ARG A O 1
ATOM 854 N N . GLU A 1 103 ? 34.412 2.310 -20.634 1.00 72.44 103 GLU A N 1
ATOM 855 C CA . GLU A 1 103 ? 34.634 3.732 -20.910 1.00 72.44 103 GLU A CA 1
ATOM 856 C C . GLU A 1 103 ? 33.942 4.184 -22.201 1.00 72.44 103 GLU A C 1
ATOM 858 O O . GLU A 1 103 ? 33.319 5.250 -22.216 1.00 72.44 103 GLU A O 1
ATOM 863 N N . ASP A 1 104 ? 33.954 3.348 -23.243 1.00 72.69 104 ASP A N 1
ATOM 864 C CA . ASP A 1 104 ? 33.274 3.651 -24.504 1.00 72.69 104 ASP A CA 1
ATOM 865 C C . ASP A 1 104 ? 31.746 3.671 -24.333 1.00 72.69 104 ASP A C 1
ATOM 867 O O . ASP A 1 104 ? 31.107 4.632 -24.763 1.00 72.69 104 ASP A O 1
ATOM 871 N N . LYS A 1 105 ? 31.161 2.715 -23.587 1.00 69.81 105 LYS A N 1
ATOM 872 C CA . LYS A 1 105 ? 29.725 2.739 -23.231 1.00 69.81 105 LYS A CA 1
ATOM 873 C C . LYS A 1 105 ? 29.336 3.980 -22.421 1.00 69.81 105 LYS A C 1
ATOM 875 O O . LYS A 1 105 ? 28.258 4.539 -22.627 1.00 69.81 105 LYS A O 1
ATOM 880 N N . LEU A 1 106 ? 30.200 4.438 -21.510 1.00 70.62 106 LEU A N 1
ATOM 881 C CA . LEU A 1 106 ? 29.931 5.619 -20.684 1.00 70.62 106 LEU A CA 1
ATOM 882 C C . LEU A 1 106 ? 29.913 6.913 -21.516 1.00 70.62 106 LEU A C 1
ATOM 884 O O . LEU A 1 106 ? 29.151 7.834 -21.212 1.00 70.62 106 LEU A O 1
ATOM 888 N N . LYS A 1 107 ? 30.729 6.989 -22.575 1.00 71.25 107 LYS A N 1
ATOM 889 C CA . LYS A 1 107 ? 30.734 8.120 -23.515 1.00 71.25 107 LYS A CA 1
ATOM 890 C C . LYS A 1 107 ? 29.475 8.140 -24.384 1.00 71.25 107 LYS A C 1
ATOM 892 O O . LYS A 1 107 ? 28.879 9.206 -24.528 1.00 71.25 107 LYS A O 1
ATOM 897 N N . THR A 1 108 ? 29.007 6.988 -24.873 1.00 65.94 108 THR A N 1
ATOM 898 C CA . THR A 1 108 ? 27.770 6.908 -25.678 1.00 65.94 108 THR A CA 1
ATOM 899 C C . THR A 1 108 ? 26.534 7.328 -24.872 1.00 65.94 108 THR A C 1
ATOM 901 O O . THR A 1 108 ? 25.716 8.108 -25.357 1.00 65.94 108 THR A O 1
ATOM 904 N N . LEU A 1 109 ? 26.450 6.914 -23.601 1.00 57.28 109 LEU A N 1
ATOM 905 C CA . LEU A 1 109 ? 25.377 7.304 -22.672 1.00 57.28 109 LEU A CA 1
ATOM 906 C C . LEU A 1 109 ? 25.352 8.811 -22.369 1.00 57.28 109 LEU A C 1
ATOM 908 O O . LEU A 1 109 ? 24.284 9.402 -22.201 1.00 57.28 109 LEU A O 1
ATOM 912 N N . LYS A 1 110 ? 26.516 9.468 -22.309 1.00 63.81 110 LYS A N 1
ATOM 913 C CA . LYS A 1 110 ? 26.591 10.925 -22.109 1.00 63.81 110 LYS A CA 1
ATOM 914 C C . LYS A 1 110 ? 26.210 11.711 -23.366 1.00 63.81 110 LYS A C 1
ATOM 916 O O . LYS A 1 110 ? 25.661 12.802 -23.235 1.00 63.81 110 LYS A O 1
ATOM 921 N N . GLN A 1 111 ? 26.464 11.161 -24.554 1.00 56.22 111 GLN A N 1
ATOM 922 C CA . GLN A 1 111 ? 26.091 11.777 -25.830 1.00 56.22 111 GLN A CA 1
ATOM 923 C C . GLN A 1 111 ? 24.566 11.759 -26.038 1.00 56.22 111 GLN A C 1
ATOM 925 O O . GLN A 1 111 ? 23.992 12.782 -26.397 1.00 56.22 111 GLN A O 1
ATOM 930 N N . GLN A 1 112 ? 23.902 10.640 -25.722 1.00 54.38 112 GLN A N 1
ATOM 931 C CA . GLN A 1 112 ? 22.442 10.495 -25.850 1.00 54.38 112 GLN A CA 1
ATOM 932 C C . GLN A 1 112 ? 21.652 11.426 -24.913 1.00 54.38 112 GLN A C 1
ATOM 934 O O . GLN A 1 112 ? 20.582 11.900 -25.274 1.00 54.38 112 GLN A O 1
ATOM 939 N N . ASN A 1 113 ? 22.203 11.769 -23.743 1.00 51.72 113 ASN A N 1
ATOM 940 C CA . ASN A 1 113 ? 21.562 12.693 -22.798 1.00 51.72 113 ASN A CA 1
ATOM 941 C C . ASN A 1 113 ? 21.609 14.175 -23.230 1.00 51.72 113 ASN A C 1
ATOM 943 O O . ASN A 1 113 ? 20.981 15.005 -22.580 1.00 51.72 113 ASN A O 1
ATOM 947 N N . ARG A 1 114 ? 22.358 14.541 -24.283 1.00 53.84 114 ARG A N 1
ATOM 948 C CA . ARG A 1 114 ? 22.484 15.943 -24.731 1.00 53.84 114 ARG A CA 1
ATOM 949 C C . ARG A 1 114 ? 21.534 16.328 -25.866 1.00 53.84 114 ARG A C 1
ATOM 951 O O . ARG A 1 114 ? 21.368 17.515 -26.108 1.00 53.84 114 ARG A O 1
ATOM 958 N N . THR A 1 115 ? 20.912 15.365 -26.544 1.00 51.28 115 THR A N 1
ATOM 959 C CA . THR A 1 115 ? 20.092 15.617 -27.746 1.00 51.28 115 THR A CA 1
ATOM 960 C C . THR A 1 115 ? 18.593 15.366 -27.553 1.00 51.28 115 THR A C 1
ATOM 962 O O . THR A 1 115 ? 17.837 15.486 -28.508 1.00 51.28 115 THR A O 1
ATOM 965 N N . GLY A 1 116 ? 18.140 15.039 -26.340 1.00 47.03 116 GLY A N 1
ATOM 966 C CA . GLY A 1 116 ? 16.727 14.783 -26.035 1.00 47.03 116 GLY A CA 1
ATOM 967 C C . GLY A 1 116 ? 16.040 15.967 -25.357 1.00 47.03 116 GLY A C 1
ATOM 968 O O . GLY A 1 116 ? 15.780 15.917 -24.158 1.00 47.03 116 GLY A O 1
ATOM 969 N N . ALA A 1 117 ? 15.756 17.034 -26.101 1.00 48.53 117 ALA A N 1
ATOM 970 C CA . ALA A 1 117 ? 14.819 18.063 -25.661 1.00 48.53 117 ALA A CA 1
ATOM 971 C C . ALA A 1 117 ? 13.376 17.617 -25.975 1.00 48.53 117 ALA A C 1
ATOM 973 O O . ALA A 1 117 ? 13.092 17.206 -27.096 1.00 48.53 117 ALA A O 1
ATOM 974 N N . ALA A 1 118 ? 12.488 17.749 -24.982 1.00 47.19 118 ALA A N 1
ATOM 975 C CA . ALA A 1 118 ? 11.018 17.701 -25.067 1.00 47.19 118 ALA A CA 1
ATOM 976 C C . ALA A 1 118 ? 10.265 16.352 -24.981 1.00 47.19 118 ALA A C 1
ATOM 978 O O . ALA A 1 118 ? 9.078 16.303 -25.289 1.00 47.19 118 ALA A O 1
ATOM 979 N N . HIS A 1 119 ? 10.856 15.304 -24.405 1.00 46.22 119 HIS A N 1
ATOM 980 C CA . HIS A 1 119 ? 10.063 14.298 -23.687 1.00 46.22 119 HIS A CA 1
ATOM 981 C C . HIS A 1 119 ? 10.581 14.239 -22.258 1.00 46.22 119 HIS A C 1
ATOM 983 O O . HIS A 1 119 ? 11.706 13.809 -22.020 1.00 46.22 119 HIS A O 1
ATOM 989 N N . ALA A 1 120 ? 9.787 14.711 -21.296 1.00 51.47 120 ALA A N 1
ATOM 990 C CA . ALA A 1 120 ? 10.043 14.437 -19.891 1.00 51.47 120 ALA A CA 1
ATOM 991 C C . ALA A 1 120 ? 9.877 12.925 -19.683 1.00 51.47 120 ALA A C 1
ATOM 993 O O . ALA A 1 120 ? 8.802 12.454 -19.320 1.00 51.47 120 ALA A O 1
ATOM 994 N N . GLU A 1 121 ? 10.918 12.149 -19.995 1.00 55.78 121 GLU A N 1
ATOM 995 C CA . GLU A 1 121 ? 11.000 10.746 -19.624 1.00 55.78 121 GLU A CA 1
ATOM 996 C C . GLU A 1 121 ? 10.811 10.701 -18.114 1.00 55.78 121 GLU A C 1
ATOM 998 O O . GLU A 1 121 ? 11.669 11.145 -17.345 1.00 55.78 121 GLU A O 1
ATOM 1003 N N . LEU A 1 122 ? 9.641 10.220 -17.698 1.00 64.06 122 LEU A N 1
ATOM 1004 C CA . LEU A 1 122 ? 9.329 9.906 -16.316 1.00 64.06 122 LEU A CA 1
ATOM 1005 C C . LEU A 1 122 ? 10.333 8.841 -15.879 1.00 64.06 122 LEU A C 1
ATOM 1007 O O . LEU A 1 122 ? 10.106 7.642 -16.020 1.00 64.06 122 LEU A O 1
ATOM 1011 N N . ARG A 1 123 ? 11.497 9.284 -15.401 1.00 77.56 123 ARG A N 1
ATOM 1012 C CA . ARG A 1 123 ? 12.529 8.391 -14.893 1.00 77.56 123 ARG A CA 1
ATOM 1013 C C . ARG A 1 123 ? 11.926 7.648 -13.713 1.00 77.56 123 ARG A C 1
ATOM 1015 O O . ARG A 1 123 ? 11.580 8.257 -12.698 1.00 77.56 123 ARG A O 1
ATOM 1022 N N . ILE A 1 124 ? 11.776 6.338 -13.876 1.00 86.38 124 ILE A N 1
ATOM 1023 C CA . ILE A 1 124 ? 11.344 5.443 -12.808 1.00 86.38 124 ILE A CA 1
ATOM 1024 C C . ILE A 1 124 ? 12.359 5.578 -11.671 1.00 86.38 124 ILE A C 1
ATOM 1026 O O . ILE A 1 124 ? 13.559 5.382 -11.869 1.00 86.38 124 ILE A O 1
ATOM 1030 N N . SER A 1 125 ? 11.881 5.944 -10.482 1.00 87.00 125 SER A N 1
ATOM 1031 C CA . SER A 1 125 ? 12.725 6.189 -9.311 1.00 87.00 125 SER A CA 1
ATOM 1032 C C . SER A 1 125 ? 12.465 5.136 -8.243 1.00 87.00 125 SER A C 1
ATOM 1034 O O . SER A 1 125 ? 11.316 4.892 -7.877 1.00 87.00 125 SER A O 1
ATOM 1036 N N . ASN A 1 126 ? 13.536 4.550 -7.701 1.00 88.50 126 ASN A N 1
ATOM 1037 C CA . ASN A 1 126 ? 13.467 3.617 -6.570 1.00 88.50 126 ASN A CA 1
ATOM 1038 C C . ASN A 1 126 ? 13.250 4.318 -5.219 1.00 88.50 126 ASN A C 1
ATOM 1040 O O . ASN A 1 126 ? 12.918 3.662 -4.234 1.00 88.50 126 ASN A O 1
ATOM 1044 N N . VAL A 1 127 ? 13.440 5.638 -5.156 1.00 90.50 127 VAL A N 1
ATOM 1045 C CA . VAL A 1 127 ? 13.300 6.412 -3.918 1.00 90.50 127 VAL A CA 1
ATOM 1046 C C . VAL A 1 127 ? 11.847 6.846 -3.754 1.00 90.50 127 VAL A C 1
ATOM 1048 O O . VAL A 1 127 ? 11.254 7.373 -4.694 1.00 90.50 127 VAL A O 1
ATOM 1051 N N . TRP A 1 128 ? 11.285 6.629 -2.564 1.00 91.19 128 TRP A N 1
ATOM 1052 C CA . TRP A 1 128 ? 9.946 7.088 -2.196 1.00 91.19 128 TRP A CA 1
ATOM 1053 C C . TRP A 1 128 ? 10.020 8.441 -1.498 1.00 91.19 128 TRP A C 1
ATOM 1055 O O . TRP A 1 128 ? 10.567 8.562 -0.401 1.00 91.19 128 TRP A O 1
ATOM 1065 N N . THR A 1 129 ? 9.468 9.461 -2.139 1.00 92.06 129 THR A N 1
ATOM 1066 C CA . THR A 1 129 ? 9.318 10.796 -1.556 1.00 92.06 129 THR A CA 1
ATOM 1067 C C . THR A 1 129 ? 8.126 10.852 -0.597 1.00 92.06 129 THR A C 1
ATOM 1069 O O . THR A 1 129 ? 7.234 10.002 -0.613 1.00 92.06 129 THR A O 1
ATOM 1072 N N . GLN A 1 130 ? 8.085 11.875 0.261 1.00 86.69 130 GLN A N 1
ATOM 1073 C CA . GLN A 1 130 ? 6.981 12.055 1.209 1.00 86.69 130 GLN A CA 1
ATOM 1074 C C . GLN A 1 130 ? 5.638 12.305 0.504 1.00 86.69 130 GLN A C 1
ATOM 1076 O O . GLN A 1 130 ? 4.612 11.804 0.961 1.00 86.69 130 GLN A O 1
ATOM 1081 N N . SER A 1 131 ? 5.640 13.044 -0.610 1.00 89.12 131 SER A N 1
ATOM 1082 C CA . SER A 1 131 ? 4.446 13.278 -1.429 1.00 89.12 131 SER A CA 1
ATOM 1083 C C . SER A 1 131 ? 3.948 11.988 -2.076 1.00 89.12 131 SER A C 1
ATOM 1085 O O . SER A 1 131 ? 2.767 11.682 -1.955 1.00 89.12 131 SER A O 1
ATOM 1087 N N . GLU A 1 132 ? 4.839 11.193 -2.679 1.00 92.81 132 GLU A N 1
ATOM 1088 C CA . GLU A 1 132 ? 4.482 9.891 -3.260 1.00 92.81 132 GLU A CA 1
ATOM 1089 C C . GLU A 1 132 ? 3.917 8.936 -2.206 1.00 92.81 132 GLU A C 1
ATOM 1091 O O . GLU A 1 132 ? 2.915 8.278 -2.466 1.00 92.81 132 GLU A O 1
ATOM 1096 N N . ASN A 1 133 ? 4.508 8.890 -1.006 1.00 92.12 133 ASN A N 1
ATOM 1097 C CA . ASN A 1 133 ? 3.976 8.088 0.099 1.00 92.12 133 ASN A CA 1
ATOM 1098 C C . ASN A 1 133 ? 2.569 8.547 0.491 1.00 92.12 133 ASN A C 1
ATOM 1100 O O . ASN A 1 133 ? 1.682 7.717 0.672 1.00 92.12 133 ASN A O 1
ATOM 1104 N N . LYS A 1 134 ? 2.339 9.861 0.599 1.00 90.00 134 LYS A N 1
ATOM 1105 C CA . LYS A 1 134 ? 1.016 10.407 0.923 1.00 90.00 134 LYS A CA 1
ATOM 1106 C C . LYS A 1 134 ? -0.024 9.994 -0.125 1.00 90.00 134 LYS A C 1
ATOM 1108 O O . LYS A 1 134 ? -1.049 9.427 0.239 1.00 90.00 134 LYS A O 1
ATOM 1113 N N . THR A 1 135 ? 0.278 10.197 -1.408 1.00 91.56 135 THR A N 1
ATOM 1114 C CA . THR A 1 135 ? -0.594 9.792 -2.520 1.00 91.56 135 THR A CA 1
ATOM 1115 C C . THR A 1 135 ? -0.815 8.281 -2.539 1.00 91.56 135 THR A C 1
ATOM 1117 O O . THR A 1 135 ? -1.944 7.832 -2.704 1.00 91.56 135 THR A O 1
ATOM 1120 N N . PHE A 1 136 ? 0.227 7.481 -2.305 1.00 94.19 136 PHE A N 1
ATOM 1121 C CA . PHE A 1 136 ? 0.113 6.029 -2.195 1.00 94.19 136 PHE A CA 1
ATOM 1122 C C . PHE A 1 136 ? -0.897 5.615 -1.122 1.00 94.19 136 PHE A C 1
ATOM 1124 O O . PHE A 1 136 ? -1.774 4.806 -1.409 1.00 94.19 136 PHE A O 1
ATOM 1131 N N . PHE A 1 137 ? -0.819 6.182 0.085 1.00 90.69 137 PHE A N 1
ATOM 1132 C CA . PHE A 1 137 ? -1.761 5.857 1.158 1.00 90.69 137 PHE A CA 1
ATOM 1133 C C . PHE A 1 137 ? -3.186 6.314 0.850 1.00 90.69 137 PHE A C 1
ATOM 1135 O O . PHE A 1 137 ? -4.118 5.555 1.101 1.00 90.69 137 PHE A O 1
ATOM 1142 N N . GLU A 1 138 ? -3.367 7.515 0.296 1.00 88.88 138 GLU A N 1
ATOM 1143 C CA . GLU A 1 138 ? -4.682 8.038 -0.102 1.00 88.88 138 GLU A CA 1
ATOM 1144 C C . GLU A 1 138 ? -5.346 7.146 -1.163 1.00 88.88 138 GLU A C 1
ATOM 1146 O O . GLU A 1 138 ? -6.518 6.788 -1.041 1.00 88.88 138 GLU A O 1
ATOM 1151 N N . VAL A 1 139 ? -4.584 6.722 -2.174 1.00 90.44 139 VAL A N 1
ATOM 1152 C CA . VAL A 1 139 ? -5.085 5.868 -3.258 1.00 90.44 139 VAL A CA 1
ATOM 1153 C C . VAL A 1 139 ? -5.305 4.432 -2.776 1.00 90.44 139 VAL A C 1
ATOM 1155 O O . VAL A 1 139 ? -6.347 3.851 -3.069 1.00 90.44 139 VAL A O 1
ATOM 1158 N N . ALA A 1 140 ? -4.380 3.863 -1.997 1.00 89.50 140 ALA A N 1
ATOM 1159 C CA . ALA A 1 140 ? -4.506 2.501 -1.468 1.00 89.50 140 ALA A CA 1
ATOM 1160 C C . ALA A 1 140 ? -5.655 2.365 -0.453 1.00 89.50 140 ALA A C 1
ATOM 1162 O O . ALA A 1 140 ? -6.286 1.317 -0.350 1.00 89.50 140 ALA A O 1
ATOM 1163 N N . THR A 1 141 ? -5.950 3.441 0.275 1.00 85.69 141 THR A N 1
ATOM 1164 C CA . THR A 1 141 ? -7.145 3.575 1.116 1.00 85.69 141 THR A CA 1
ATOM 1165 C C . THR A 1 141 ? -8.423 3.481 0.284 1.00 85.69 141 THR A C 1
ATOM 1167 O O . THR A 1 141 ? -9.343 2.748 0.631 1.00 85.69 141 THR A O 1
ATOM 1170 N N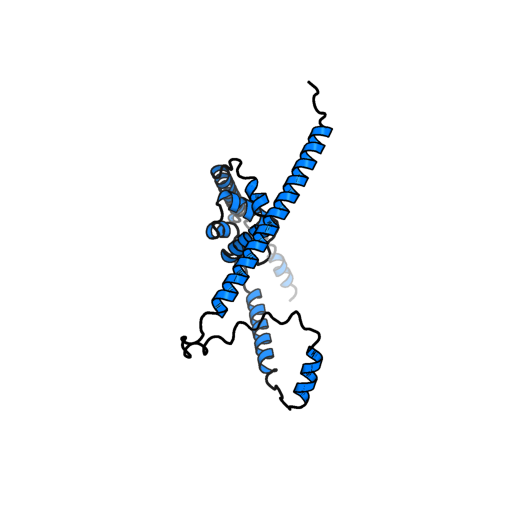 . ALA A 1 142 ? -8.491 4.239 -0.813 1.00 84.00 142 ALA A N 1
ATOM 1171 C CA . ALA A 1 142 ? -9.715 4.383 -1.593 1.00 84.00 142 ALA A CA 1
ATOM 1172 C C . ALA A 1 142 ? -9.985 3.183 -2.510 1.00 84.00 142 ALA A C 1
ATOM 1174 O O . ALA A 1 142 ? -11.131 2.777 -2.674 1.00 84.00 142 ALA A O 1
ATOM 1175 N N . LEU A 1 143 ? -8.932 2.628 -3.117 1.00 84.19 143 LEU A N 1
ATOM 1176 C CA . LEU A 1 143 ? -9.018 1.582 -4.142 1.00 84.19 143 LEU A CA 1
ATOM 1177 C C . LEU A 1 143 ? -8.588 0.197 -3.631 1.00 84.19 143 LEU A C 1
ATOM 1179 O O . LEU A 1 143 ? -8.666 -0.787 -4.364 1.00 84.19 143 LEU A O 1
ATOM 1183 N N . GLY A 1 144 ? -8.117 0.095 -2.386 1.00 86.00 144 GLY A N 1
ATOM 1184 C CA . GLY A 1 144 ? -7.543 -1.130 -1.839 1.00 86.00 144 GLY A CA 1
ATOM 1185 C C . GLY A 1 144 ? -6.111 -1.391 -2.325 1.00 86.00 144 GLY A C 1
ATOM 1186 O O . GLY A 1 144 ? -5.347 -0.480 -2.622 1.00 86.00 144 GLY A O 1
ATOM 1187 N N . CYS A 1 145 ? -5.707 -2.663 -2.378 1.00 86.94 145 CYS A N 1
ATOM 1188 C CA . CYS A 1 145 ? -4.330 -3.072 -2.703 1.00 86.94 145 CYS A CA 1
ATOM 1189 C C . CYS A 1 145 ? -4.103 -3.403 -4.196 1.00 86.94 145 CYS A C 1
ATOM 1191 O O . CYS A 1 145 ? -3.206 -4.190 -4.509 1.00 86.94 145 CYS A O 1
ATOM 1193 N N . ASP A 1 146 ? -4.894 -2.842 -5.117 1.00 92.44 146 ASP A N 1
ATOM 1194 C CA . ASP A 1 146 ? -4.689 -3.049 -6.557 1.00 92.44 146 ASP A CA 1
ATOM 1195 C C . ASP A 1 146 ? -3.458 -2.268 -7.046 1.00 92.44 146 ASP A C 1
ATOM 1197 O O . ASP A 1 146 ? -3.490 -1.057 -7.278 1.00 92.44 146 ASP A O 1
ATOM 1201 N N . CYS A 1 147 ? -2.341 -2.982 -7.199 1.00 93.12 147 CYS A N 1
ATOM 1202 C CA . CYS A 1 147 ? -1.050 -2.394 -7.547 1.00 93.12 147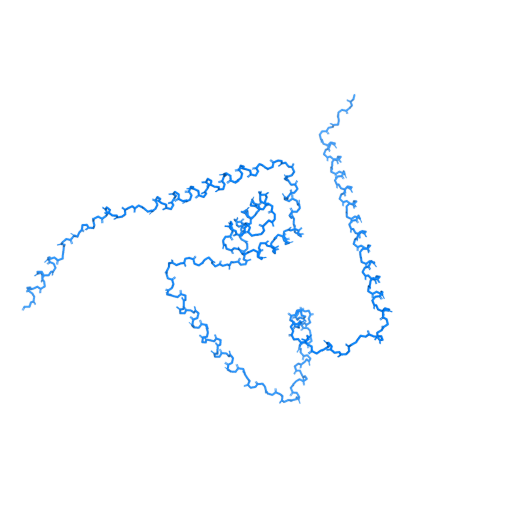 CYS A CA 1
ATOM 1203 C C . CYS A 1 147 ? -1.060 -1.730 -8.930 1.00 93.12 147 CYS A C 1
ATOM 1205 O O . CYS A 1 147 ? -0.374 -0.725 -9.129 1.00 93.12 147 CYS A O 1
ATOM 1207 N N . LYS A 1 148 ? -1.839 -2.272 -9.873 1.00 93.44 148 LYS A N 1
ATOM 1208 C CA . LYS A 1 148 ? -1.899 -1.784 -11.251 1.00 93.44 148 LYS A CA 1
ATOM 1209 C C . LYS A 1 148 ? -2.661 -0.467 -11.326 1.00 93.44 148 LYS A C 1
ATOM 1211 O O . LYS A 1 148 ? -2.239 0.435 -12.046 1.00 93.44 148 LYS A O 1
ATOM 1216 N N . LEU A 1 149 ? -3.745 -0.335 -10.560 1.00 91.56 149 LEU A N 1
ATOM 1217 C CA . LEU A 1 149 ? -4.472 0.929 -10.435 1.00 91.56 149 LEU A CA 1
ATOM 1218 C C . LEU A 1 149 ? -3.638 1.986 -9.712 1.00 91.56 149 LEU A C 1
ATOM 1220 O O . LEU A 1 149 ? -3.517 3.100 -10.212 1.00 91.56 149 LEU A O 1
ATOM 1224 N N . ILE A 1 150 ? -2.996 1.639 -8.592 1.00 92.38 150 ILE A N 1
ATOM 1225 C CA . ILE A 1 150 ? -2.156 2.585 -7.839 1.00 92.38 150 ILE A CA 1
ATOM 1226 C C . ILE A 1 150 ? -1.002 3.118 -8.709 1.00 92.38 150 ILE A C 1
ATOM 1228 O O . ILE A 1 150 ? -0.685 4.306 -8.642 1.00 92.38 150 ILE A O 1
ATOM 1232 N N . ALA A 1 151 ? -0.413 2.283 -9.575 1.00 93.69 151 ALA A N 1
ATOM 1233 C CA . ALA A 1 151 ? 0.662 2.691 -10.487 1.00 93.69 151 ALA A CA 1
ATOM 1234 C C . ALA A 1 151 ? 0.246 3.807 -11.457 1.00 93.69 151 ALA A C 1
ATOM 1236 O O . ALA A 1 151 ? 1.069 4.640 -11.826 1.00 93.69 151 ALA A O 1
ATOM 1237 N N . GLN A 1 152 ? -1.036 3.885 -11.824 1.00 92.69 152 GLN A N 1
ATOM 1238 C CA . GLN A 1 152 ? -1.540 4.952 -12.695 1.00 92.69 152 GLN A CA 1
ATOM 1239 C C . GLN A 1 152 ? -1.537 6.324 -12.006 1.00 92.69 152 GLN A C 1
ATOM 1241 O O . GLN A 1 152 ? -1.445 7.346 -12.683 1.00 92.69 152 GLN A O 1
ATOM 1246 N N . PHE A 1 153 ? -1.604 6.356 -10.671 1.00 92.69 153 PHE A N 1
ATOM 1247 C CA . PHE A 1 153 ? -1.545 7.585 -9.871 1.00 92.69 153 PHE A CA 1
ATOM 1248 C C . PHE A 1 153 ? -0.119 7.961 -9.451 1.00 92.69 153 PHE A C 1
ATOM 1250 O O . PHE A 1 153 ? 0.116 9.078 -8.994 1.00 92.69 153 PHE A O 1
ATOM 1257 N N . LEU A 1 154 ? 0.840 7.047 -9.614 1.00 93.44 154 LEU A N 1
ATOM 1258 C CA . LEU A 1 154 ? 2.246 7.238 -9.269 1.00 93.44 154 LEU A CA 1
ATOM 1259 C C . LEU A 1 154 ? 3.115 6.976 -10.507 1.00 93.44 154 LEU A C 1
ATOM 1261 O O . LEU A 1 154 ? 3.772 5.940 -10.584 1.00 93.44 154 LEU A O 1
ATOM 1265 N N . PRO A 1 155 ? 3.174 7.916 -11.468 1.00 88.38 155 PRO A N 1
ATOM 1266 C CA . PRO A 1 155 ? 3.811 7.697 -12.772 1.00 88.38 155 PRO A CA 1
ATOM 1267 C C . PRO A 1 155 ? 5.319 7.399 -12.697 1.00 88.38 155 PRO A C 1
ATOM 1269 O O . PRO A 1 155 ? 5.902 6.880 -13.644 1.00 88.38 155 PRO A O 1
ATOM 1272 N N . HIS A 1 156 ? 5.961 7.701 -11.566 1.00 93.56 156 HIS A N 1
ATOM 1273 C CA . HIS A 1 156 ? 7.374 7.406 -11.306 1.00 93.56 156 HIS A CA 1
ATOM 1274 C C . HIS A 1 156 ? 7.611 6.048 -10.630 1.00 93.56 156 HIS A C 1
ATOM 1276 O O . HIS A 1 156 ? 8.755 5.732 -10.278 1.00 93.56 156 HIS A O 1
ATOM 1282 N N . LYS A 1 157 ? 6.546 5.271 -10.406 1.00 94.88 157 LYS A N 1
ATOM 1283 C CA . LYS A 1 157 ? 6.572 3.994 -9.700 1.00 94.88 157 LYS A CA 1
ATOM 1284 C C . LYS A 1 157 ? 5.912 2.908 -10.539 1.00 94.88 157 LYS A C 1
ATOM 1286 O O . LYS A 1 157 ? 4.809 3.044 -11.050 1.00 94.88 157 LYS A O 1
ATOM 1291 N N . THR A 1 158 ? 6.612 1.793 -10.650 1.00 95.38 158 THR A N 1
ATOM 1292 C CA . THR A 1 158 ? 6.114 0.585 -11.306 1.00 95.38 158 THR A CA 1
ATOM 1293 C C . THR A 1 158 ? 5.205 -0.207 -10.375 1.00 95.38 158 THR A C 1
ATOM 1295 O O . THR A 1 158 ? 5.308 -0.121 -9.148 1.00 95.38 158 THR A O 1
ATOM 1298 N N . GLU A 1 159 ? 4.372 -1.066 -10.960 1.00 94.88 159 GLU A N 1
ATOM 1299 C CA . GLU A 1 159 ? 3.531 -2.010 -10.220 1.00 94.88 159 GLU A CA 1
ATOM 1300 C C . GLU A 1 159 ? 4.353 -2.871 -9.243 1.00 94.88 159 GLU A C 1
ATOM 1302 O O . GLU A 1 159 ? 3.976 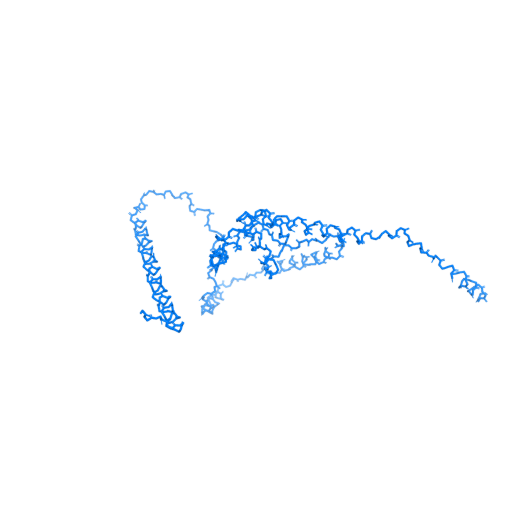-3.050 -8.085 1.00 94.88 159 GLU A O 1
ATOM 1307 N N . GLN A 1 160 ? 5.532 -3.333 -9.672 1.00 94.50 160 GLN A N 1
ATOM 1308 C CA . GLN A 1 160 ? 6.420 -4.147 -8.842 1.00 94.50 160 GLN A CA 1
ATOM 1309 C C . GLN A 1 160 ? 6.984 -3.368 -7.644 1.00 94.50 160 GLN A C 1
ATOM 1311 O O . GLN A 1 160 ? 7.082 -3.909 -6.537 1.00 94.50 160 GLN A O 1
ATOM 1316 N N . GLN A 1 161 ? 7.332 -2.091 -7.828 1.00 95.06 161 GLN A N 1
ATOM 1317 C CA . GLN A 1 161 ? 7.767 -1.226 -6.727 1.00 95.06 161 GLN A CA 1
ATOM 1318 C C . GLN A 1 161 ? 6.628 -0.965 -5.744 1.00 95.06 161 GLN A C 1
ATOM 1320 O O . GLN A 1 161 ? 6.857 -1.006 -4.538 1.00 95.06 161 GLN A O 1
ATOM 1325 N N . ILE A 1 162 ? 5.405 -0.759 -6.237 1.00 95.56 162 ILE A N 1
ATOM 1326 C CA . ILE A 1 162 ? 4.209 -0.603 -5.402 1.00 95.56 162 ILE A CA 1
ATOM 1327 C C . ILE A 1 162 ? 3.944 -1.872 -4.595 1.00 95.56 162 ILE A C 1
ATOM 1329 O O . ILE A 1 162 ? 3.788 -1.798 -3.380 1.00 95.56 162 ILE A O 1
ATOM 1333 N N . LYS A 1 163 ? 3.992 -3.048 -5.227 1.00 94.50 163 LYS A N 1
ATOM 1334 C CA . LYS A 1 163 ? 3.847 -4.343 -4.548 1.00 94.50 163 LYS A CA 1
ATOM 1335 C C . LYS A 1 163 ? 4.898 -4.533 -3.452 1.00 94.50 163 LYS A C 1
ATOM 1337 O O . LYS A 1 163 ? 4.582 -4.943 -2.334 1.00 94.50 163 LYS A O 1
ATOM 1342 N N . THR A 1 164 ? 6.149 -4.187 -3.754 1.00 93.50 164 THR A N 1
ATOM 1343 C CA . THR A 1 164 ? 7.256 -4.234 -2.788 1.00 93.50 164 THR A CA 1
ATOM 1344 C C . THR A 1 164 ? 7.019 -3.263 -1.633 1.00 93.50 164 THR A C 1
ATOM 1346 O O . THR A 1 164 ? 7.216 -3.624 -0.473 1.00 93.50 164 THR A O 1
ATOM 1349 N N . HIS A 1 165 ? 6.539 -2.055 -1.931 1.00 92.69 165 HIS A N 1
ATOM 1350 C CA . HIS A 1 165 ? 6.251 -1.031 -0.936 1.00 92.69 165 HIS A CA 1
ATOM 1351 C C . HIS A 1 165 ? 5.077 -1.421 -0.030 1.00 92.69 165 HIS A C 1
ATOM 1353 O O . HIS A 1 165 ? 5.209 -1.326 1.184 1.00 92.69 165 HIS A O 1
ATOM 1359 N N . ILE A 1 166 ? 3.994 -1.992 -0.572 1.00 90.25 166 ILE A N 1
ATOM 1360 C CA . ILE A 1 166 ? 2.888 -2.570 0.213 1.00 90.25 166 ILE A CA 1
ATOM 1361 C C . ILE A 1 166 ? 3.422 -3.619 1.196 1.00 90.25 166 ILE A C 1
ATOM 1363 O O . ILE A 1 166 ? 3.105 -3.575 2.385 1.00 90.25 166 ILE A O 1
ATOM 1367 N N . ASN A 1 167 ? 4.264 -4.544 0.727 1.00 85.31 167 ASN A N 1
ATOM 1368 C CA . ASN A 1 167 ? 4.855 -5.577 1.579 1.00 85.31 167 ASN A CA 1
ATOM 1369 C C . ASN A 1 167 ? 5.773 -4.987 2.659 1.00 85.31 167 ASN A C 1
ATOM 1371 O O . ASN A 1 167 ? 5.741 -5.435 3.808 1.00 85.31 167 ASN A O 1
ATOM 1375 N N . HIS A 1 168 ? 6.562 -3.968 2.314 1.00 84.75 168 HIS A N 1
ATOM 1376 C CA . HIS A 1 168 ? 7.408 -3.254 3.264 1.00 84.75 168 HIS A CA 1
ATOM 1377 C C . HIS A 1 168 ? 6.567 -2.541 4.329 1.00 84.75 168 HIS A C 1
ATOM 1379 O O . HIS A 1 168 ? 6.785 -2.751 5.521 1.00 84.75 168 HIS A O 1
ATOM 1385 N N . CYS A 1 169 ? 5.553 -1.776 3.922 1.00 82.12 169 CYS A N 1
ATOM 1386 C CA . CYS A 1 169 ? 4.670 -1.080 4.843 1.00 82.12 169 CYS A CA 1
ATOM 1387 C C . CYS A 1 169 ? 3.920 -2.059 5.749 1.00 82.12 169 CYS A C 1
ATOM 1389 O O . CYS A 1 169 ? 3.800 -1.801 6.950 1.00 82.12 169 CYS A O 1
ATOM 1391 N N . ARG A 1 170 ? 3.424 -3.191 5.217 1.00 74.25 170 ARG A N 1
ATOM 1392 C CA . ARG A 1 170 ? 2.748 -4.240 6.008 1.00 74.25 170 ARG A CA 1
ATOM 1393 C C . ARG A 1 170 ? 3.611 -4.729 7.162 1.00 74.25 170 ARG A C 1
ATOM 1395 O O . ARG A 1 170 ? 3.090 -4.968 8.246 1.00 74.25 170 ARG A O 1
ATOM 1402 N N . ARG A 1 171 ? 4.923 -4.825 6.943 1.00 68.12 171 ARG A N 1
ATOM 1403 C CA . ARG A 1 171 ? 5.890 -5.201 7.978 1.00 68.12 171 ARG A CA 1
ATOM 1404 C C . ARG A 1 171 ? 6.161 -4.074 8.974 1.00 68.12 171 ARG A C 1
ATOM 1406 O O . ARG A 1 171 ? 6.415 -4.371 10.136 1.00 68.12 171 ARG A O 1
ATOM 1413 N N . THR A 1 172 ? 6.124 -2.811 8.544 1.00 69.56 172 THR A N 1
ATOM 1414 C CA . THR A 1 172 ? 6.626 -1.691 9.353 1.00 69.56 172 THR A CA 1
ATOM 1415 C C . THR A 1 172 ? 5.573 -0.894 10.114 1.00 69.56 172 THR A C 1
ATOM 1417 O O . THR A 1 172 ? 5.950 -0.381 11.161 1.00 69.56 172 THR A O 1
ATOM 1420 N N . LYS A 1 173 ? 4.308 -0.789 9.656 1.00 59.03 173 LYS A N 1
ATOM 1421 C CA . LYS A 1 173 ? 3.167 -0.178 10.403 1.00 59.03 173 LYS A CA 1
ATOM 1422 C C . LYS A 1 173 ? 1.836 -0.043 9.636 1.00 59.03 173 LYS A C 1
ATOM 1424 O O . LYS A 1 173 ? 0.914 0.600 10.128 1.00 59.03 173 LYS A O 1
ATOM 1429 N N . PHE A 1 174 ? 1.682 -0.645 8.455 1.00 57.22 174 PHE A N 1
ATOM 1430 C CA . PHE A 1 174 ? 0.474 -0.490 7.617 1.00 57.22 174 PHE A CA 1
ATOM 1431 C C . PHE A 1 174 ? -0.821 -0.879 8.336 1.00 57.22 174 PHE A C 1
ATOM 1433 O O . PHE A 1 174 ? -1.858 -0.276 8.094 1.00 57.22 174 PHE A O 1
ATOM 1440 N N . ALA A 1 175 ? -0.758 -1.847 9.255 1.00 52.28 175 ALA A N 1
ATOM 1441 C CA . ALA A 1 175 ? -1.906 -2.244 10.062 1.00 52.28 175 ALA A CA 1
ATOM 1442 C C . ALA A 1 175 ? -2.408 -1.114 10.981 1.00 52.28 175 ALA A C 1
ATOM 1444 O O . ALA A 1 175 ? -3.614 -0.969 11.120 1.00 52.28 175 ALA A O 1
ATOM 1445 N N . GLU A 1 176 ? -1.532 -0.276 11.551 1.00 55.22 176 GLU A N 1
ATOM 1446 C CA . GLU A 1 176 ? -1.953 0.851 12.402 1.00 55.22 176 GLU A CA 1
ATOM 1447 C C . GLU A 1 176 ? -2.610 1.972 11.584 1.00 55.22 176 GLU A C 1
ATOM 1449 O O . GLU A 1 176 ? -3.567 2.578 12.050 1.00 55.22 176 GLU A O 1
ATOM 1454 N N . LEU A 1 177 ? -2.147 2.224 10.353 1.00 55.62 177 LEU A N 1
ATOM 1455 C CA . LEU A 1 177 ? -2.721 3.252 9.472 1.00 55.62 177 LEU A CA 1
ATOM 1456 C C . LEU A 1 177 ? -4.027 2.800 8.798 1.00 55.62 177 LEU A C 1
ATOM 1458 O O . LEU A 1 177 ? -4.937 3.608 8.638 1.00 55.62 177 LEU A O 1
ATOM 1462 N N . MET A 1 178 ? -4.155 1.512 8.464 1.00 56.38 178 MET A N 1
ATOM 1463 C CA . MET A 1 178 ? -5.382 0.951 7.879 1.00 56.38 178 MET A CA 1
ATOM 1464 C C . MET A 1 178 ? -6.459 0.642 8.934 1.00 56.38 178 MET A C 1
ATOM 1466 O O . MET A 1 178 ? -7.645 0.662 8.617 1.00 56.38 178 MET A O 1
ATOM 1470 N N . GLN A 1 179 ? -6.093 0.411 10.204 1.00 51.03 179 GLN A N 1
ATOM 1471 C CA . GLN A 1 179 ? -7.067 0.211 11.293 1.00 51.03 179 GLN A CA 1
ATOM 1472 C C . GLN A 1 179 ? -7.872 1.476 11.643 1.00 51.03 179 GLN A C 1
ATOM 1474 O O . GLN A 1 179 ? -8.918 1.361 12.279 1.00 51.03 179 GLN A O 1
ATOM 1479 N N . TYR A 1 180 ? -7.468 2.662 11.171 1.00 45.78 180 TYR A N 1
ATOM 1480 C CA . TYR A 1 180 ? -8.278 3.883 11.285 1.00 45.78 180 TYR A CA 1
ATOM 1481 C C . TYR A 1 180 ? -9.476 3.937 10.315 1.00 45.78 180 TYR A C 1
ATOM 1483 O O . TYR A 1 180 ? -10.274 4.866 10.401 1.00 45.78 180 TYR A O 1
ATOM 1491 N N . GLN A 1 181 ? -9.650 2.952 9.423 1.00 45.56 181 GLN A N 1
ATOM 1492 C CA . GLN A 1 181 ? -10.630 3.020 8.325 1.00 45.56 181 GLN A CA 1
ATOM 1493 C C . GLN A 1 181 ? -11.807 2.048 8.411 1.00 45.56 181 GLN A C 1
ATOM 1495 O O . GLN A 1 181 ? -12.587 1.946 7.470 1.00 45.56 181 GLN A O 1
ATOM 1500 N N . ASN A 1 182 ? -12.043 1.430 9.571 1.00 44.25 182 ASN A N 1
ATOM 1501 C CA . ASN A 1 182 ? -13.389 0.913 9.856 1.00 44.25 182 ASN A CA 1
ATOM 1502 C C . ASN A 1 182 ? -14.409 2.043 10.121 1.00 44.25 182 ASN A C 1
ATOM 1504 O O . ASN A 1 182 ? -15.584 1.770 10.355 1.00 44.25 182 ASN A O 1
ATOM 1508 N N . GLY A 1 183 ? -13.991 3.314 10.071 1.00 47.31 183 GLY A N 1
ATOM 1509 C CA . GLY A 1 183 ? -14.895 4.450 9.928 1.00 47.31 183 GLY A CA 1
ATOM 1510 C C . GLY A 1 183 ? -15.143 4.743 8.450 1.00 47.31 183 GLY A C 1
ATOM 1511 O O . GLY A 1 183 ? -14.241 5.244 7.793 1.00 47.31 183 GLY A O 1
ATOM 1512 N N . ASN A 1 184 ? -16.344 4.416 7.959 1.00 45.06 184 ASN A N 1
ATOM 1513 C CA . ASN A 1 184 ? -16.925 4.755 6.648 1.00 45.06 184 ASN A CA 1
ATOM 1514 C C . ASN A 1 184 ? -16.125 5.772 5.812 1.00 45.06 184 ASN A C 1
ATOM 1516 O O . ASN A 1 184 ? -16.396 6.974 5.849 1.00 45.06 184 ASN A O 1
ATOM 1520 N N . ILE A 1 185 ? -15.182 5.293 5.003 1.00 54.91 185 ILE A N 1
ATOM 1521 C CA . ILE A 1 185 ? -14.589 6.117 3.954 1.00 54.91 185 ILE A CA 1
ATOM 1522 C C . ILE A 1 185 ? -15.491 6.028 2.735 1.00 54.91 185 ILE A C 1
ATOM 1524 O O . ILE A 1 185 ? -15.666 4.968 2.136 1.00 54.91 185 ILE A O 1
ATOM 1528 N N . ASN A 1 186 ? -16.083 7.162 2.373 1.00 63.56 186 ASN A N 1
ATOM 1529 C CA . ASN A 1 186 ? -16.907 7.280 1.184 1.00 63.56 186 ASN A CA 1
ATOM 1530 C C . ASN A 1 186 ? -16.006 7.317 -0.059 1.00 63.56 186 ASN A C 1
ATOM 1532 O O . ASN A 1 186 ? -15.591 8.381 -0.516 1.00 63.56 186 ASN A O 1
ATOM 1536 N N . VAL A 1 187 ? -15.688 6.138 -0.598 1.00 51.28 187 VAL A N 1
ATOM 1537 C CA . VAL A 1 187 ? -14.848 5.955 -1.796 1.00 51.28 187 VAL A CA 1
ATOM 1538 C C . VAL A 1 187 ? -15.307 6.848 -2.958 1.00 51.28 187 VAL A C 1
ATOM 1540 O O . VAL A 1 187 ? -14.475 7.428 -3.655 1.00 51.28 187 VAL A O 1
ATOM 1543 N N . ASN A 1 188 ? -16.620 7.051 -3.113 1.00 59.94 188 ASN A N 1
ATOM 1544 C CA . ASN A 1 188 ? -17.182 7.902 -4.165 1.00 59.94 188 ASN A CA 1
ATOM 1545 C C . ASN A 1 188 ? -16.762 9.372 -4.029 1.00 59.94 188 ASN A C 1
ATOM 1547 O O . ASN A 1 188 ? -16.585 10.061 -5.030 1.00 59.94 188 ASN A O 1
ATOM 1551 N N . GLU A 1 189 ? -16.583 9.863 -2.806 1.00 68.31 189 GLU A N 1
ATOM 1552 C CA . GLU A 1 189 ? -16.163 11.241 -2.549 1.00 68.31 189 GLU A CA 1
ATOM 1553 C C . GLU A 1 189 ? -14.681 11.450 -2.880 1.00 68.31 189 GLU A C 1
ATOM 1555 O O . GLU A 1 189 ? -14.310 12.469 -3.465 1.00 68.31 189 GLU A O 1
ATOM 1560 N N . ILE A 1 190 ? -13.838 10.449 -2.604 1.00 62.19 190 ILE A N 1
ATOM 1561 C CA . ILE A 1 190 ? -12.416 10.484 -2.967 1.00 62.19 190 ILE A CA 1
ATOM 1562 C C . ILE A 1 190 ? -12.251 10.454 -4.486 1.00 62.19 190 ILE A C 1
ATOM 1564 O O . ILE A 1 190 ? -11.538 11.296 -5.031 1.00 62.19 190 ILE A O 1
ATOM 1568 N N . VAL A 1 191 ? -12.939 9.539 -5.177 1.00 68.44 191 VAL A N 1
ATOM 1569 C CA . VAL A 1 191 ? -12.903 9.458 -6.647 1.00 68.44 191 VAL A CA 1
ATOM 1570 C C . VAL A 1 191 ? -13.331 10.790 -7.265 1.00 68.44 191 VAL A C 1
ATOM 1572 O O . VAL A 1 191 ? -12.619 11.334 -8.110 1.00 68.44 191 VAL A O 1
ATOM 1575 N N . LYS A 1 192 ? -14.421 11.381 -6.762 1.00 73.81 192 LYS A N 1
ATOM 1576 C CA . LYS A 1 192 ? -14.920 12.679 -7.227 1.00 73.81 192 LYS A CA 1
ATOM 1577 C C . LYS A 1 192 ? -13.908 13.810 -7.006 1.00 73.81 192 LYS A C 1
ATOM 1579 O O . LYS A 1 192 ? -13.730 14.646 -7.888 1.00 73.81 192 LYS A O 1
ATOM 1584 N N . ASN A 1 193 ? -13.207 13.828 -5.871 1.00 69.00 193 ASN A N 1
ATOM 1585 C CA . ASN A 1 193 ? -12.164 14.822 -5.590 1.00 69.00 193 ASN A CA 1
ATOM 1586 C C . ASN A 1 193 ? -10.932 14.653 -6.492 1.00 69.00 193 ASN A C 1
ATOM 1588 O O . ASN A 1 193 ? -10.363 15.643 -6.958 1.00 69.00 193 ASN A O 1
ATOM 1592 N N . VAL A 1 194 ? -10.527 13.413 -6.769 1.00 70.81 194 VAL A N 1
ATOM 1593 C CA . VAL A 1 194 ? -9.404 13.115 -7.668 1.00 70.81 194 VAL A CA 1
ATOM 1594 C C . VAL A 1 194 ? -9.734 13.519 -9.106 1.00 70.81 194 VAL A C 1
ATOM 1596 O O . VAL A 1 194 ? -8.918 14.176 -9.754 1.00 70.81 194 VAL A O 1
ATOM 1599 N N . GLU A 1 195 ? -10.937 13.213 -9.593 1.00 78.12 195 GLU A N 1
ATOM 1600 C CA . GLU A 1 195 ? -11.397 13.666 -10.911 1.00 78.12 195 GLU A CA 1
ATOM 1601 C C . GLU A 1 195 ? -11.476 15.190 -10.997 1.00 78.12 195 GLU A C 1
ATOM 1603 O O . GLU A 1 195 ? -10.989 15.775 -11.965 1.00 78.12 195 GLU A O 1
ATOM 1608 N N . GLN A 1 196 ? -11.992 15.860 -9.964 1.00 82.00 196 GLN A N 1
ATOM 1609 C CA . GLN A 1 196 ? -12.005 17.323 -9.917 1.00 82.00 196 GLN A CA 1
ATOM 1610 C C . GLN A 1 196 ? -10.597 17.923 -9.961 1.00 82.00 196 GLN A C 1
ATOM 1612 O O . GLN A 1 196 ? -10.384 18.917 -10.655 1.00 82.00 196 GLN A O 1
ATOM 1617 N N . ASN A 1 197 ? -9.626 17.331 -9.264 1.00 70.31 197 ASN A N 1
ATOM 1618 C CA . ASN A 1 197 ? -8.236 17.780 -9.333 1.00 70.31 197 ASN A CA 1
ATOM 1619 C C . ASN A 1 197 ? -7.628 17.540 -10.718 1.00 70.31 197 ASN A C 1
ATOM 1621 O O . ASN A 1 197 ? -6.939 18.417 -11.235 1.00 70.31 197 ASN A O 1
ATOM 1625 N N . ARG A 1 198 ? -7.937 16.408 -11.360 1.00 77.44 198 ARG A N 1
ATOM 1626 C CA . ARG A 1 198 ? -7.499 16.135 -12.734 1.00 77.44 198 ARG A CA 1
ATOM 1627 C C . ARG A 1 198 ? -8.057 17.163 -13.721 1.00 77.44 198 ARG A C 1
ATOM 1629 O O . ARG A 1 198 ? -7.319 17.641 -14.577 1.00 77.44 198 ARG A O 1
ATOM 1636 N N . GLU A 1 199 ? -9.325 17.543 -13.583 1.00 85.75 199 GLU A N 1
ATOM 1637 C CA . GLU A 1 199 ? -9.952 18.579 -14.415 1.00 85.75 199 GLU A CA 1
ATOM 1638 C C . GLU A 1 199 ? -9.406 19.986 -14.128 1.00 85.75 199 GLU A C 1
ATOM 1640 O O . GLU A 1 199 ? -9.217 20.776 -15.053 1.00 85.75 199 GLU A O 1
ATOM 1645 N N . ARG A 1 200 ? -9.085 20.309 -12.869 1.00 80.56 200 ARG A N 1
ATOM 1646 C CA . ARG A 1 200 ? -8.391 21.563 -12.521 1.00 80.56 200 ARG A CA 1
ATOM 1647 C C . ARG A 1 200 ? -7.010 21.642 -13.163 1.00 80.56 200 ARG A C 1
ATOM 1649 O O . ARG A 1 200 ? -6.651 22.697 -13.678 1.00 80.56 200 ARG A O 1
ATOM 1656 N N . GLU A 1 201 ? -6.268 20.539 -13.178 1.00 73.12 201 GLU A N 1
ATOM 1657 C CA . GLU A 1 201 ? -4.934 20.516 -13.778 1.00 73.12 201 GLU A CA 1
ATOM 1658 C C . GLU A 1 201 ? -5.000 20.588 -15.307 1.00 73.12 201 GLU A C 1
ATOM 1660 O O . GLU A 1 201 ? -4.252 21.356 -15.909 1.00 73.12 201 GLU A O 1
ATOM 1665 N N . LYS A 1 202 ? -5.967 19.905 -15.943 1.00 76.31 202 LYS A N 1
ATOM 1666 C CA . LYS A 1 202 ? -6.257 20.097 -17.376 1.00 76.31 202 LYS A CA 1
ATOM 1667 C C . LYS A 1 202 ? -6.548 21.563 -17.693 1.00 76.31 202 LYS A C 1
ATOM 1669 O O . LYS A 1 202 ? -5.974 22.096 -18.635 1.00 76.31 202 LYS A O 1
ATOM 1674 N N . LYS A 1 203 ? -7.377 22.227 -16.875 1.00 78.38 203 LYS A N 1
ATOM 1675 C CA . LYS A 1 203 ? -7.675 23.657 -17.033 1.00 78.38 203 LYS A CA 1
ATOM 1676 C C . LYS A 1 203 ? -6.437 24.538 -16.869 1.00 78.38 203 LYS A C 1
ATOM 1678 O O . LYS A 1 203 ? -6.285 25.475 -17.643 1.00 78.38 203 LYS A O 1
ATOM 1683 N N . ARG A 1 204 ? -5.542 24.250 -15.912 1.00 74.50 204 ARG A N 1
ATOM 1684 C CA . ARG A 1 204 ? -4.268 24.986 -15.767 1.00 74.50 204 ARG A CA 1
ATOM 1685 C C . ARG A 1 204 ? -3.384 24.853 -17.000 1.00 74.50 204 ARG A C 1
ATOM 1687 O O . ARG A 1 204 ? -2.799 25.850 -17.405 1.00 74.50 204 ARG A O 1
ATOM 1694 N N . ILE A 1 205 ? -3.306 23.658 -17.585 1.00 69.00 205 ILE A N 1
ATOM 1695 C CA . ILE A 1 205 ? -2.515 23.415 -18.797 1.00 69.00 205 ILE A CA 1
ATOM 1696 C C . ILE A 1 205 ? -3.101 24.211 -19.969 1.00 69.00 205 ILE A C 1
ATOM 1698 O O . ILE A 1 205 ? -2.387 25.002 -20.570 1.00 69.00 205 ILE A O 1
ATOM 1702 N N . THR A 1 206 ? -4.414 24.125 -20.207 1.00 69.25 206 THR A N 1
ATOM 1703 C CA . THR A 1 206 ? -5.066 24.878 -21.297 1.00 69.25 206 THR A CA 1
ATOM 1704 C C . THR A 1 206 ? -5.054 26.393 -21.092 1.00 69.25 206 THR A C 1
ATOM 1706 O O . THR A 1 206 ? -5.160 27.142 -22.050 1.00 69.25 206 THR A O 1
ATOM 1709 N N . MET A 1 207 ? -4.935 26.871 -19.850 1.00 59.03 207 MET A N 1
ATOM 1710 C CA . MET A 1 207 ? -4.819 28.304 -19.559 1.00 59.03 207 MET A CA 1
ATOM 1711 C C . MET A 1 207 ? -3.390 28.829 -19.775 1.00 59.03 207 MET A C 1
ATOM 1713 O O . MET A 1 207 ? -3.197 30.038 -19.830 1.00 59.03 207 MET A O 1
ATOM 1717 N N . HIS A 1 208 ? -2.400 27.937 -19.894 1.00 54.97 208 HIS A N 1
ATOM 1718 C CA . HIS A 1 208 ? -1.035 28.270 -20.304 1.00 54.97 208 HIS A CA 1
ATOM 1719 C C . HIS A 1 208 ? -0.806 28.161 -21.815 1.00 54.97 208 HIS A C 1
ATOM 1721 O O . HIS A 1 208 ? 0.189 28.706 -22.292 1.00 54.97 208 HIS A O 1
ATOM 1727 N N . ASP A 1 209 ? -1.758 27.605 -22.568 1.00 50.75 209 ASP A N 1
ATOM 1728 C CA . ASP A 1 209 ? -1.887 27.822 -24.013 1.00 50.75 209 ASP A CA 1
ATOM 1729 C C . ASP A 1 209 ? -2.534 29.197 -24.270 1.00 50.75 209 ASP A C 1
ATOM 1731 O O . ASP A 1 209 ? -3.544 29.331 -24.960 1.00 50.75 209 ASP A O 1
ATOM 1735 N N . ILE A 1 210 ? -1.967 30.240 -23.650 1.00 56.81 210 ILE A N 1
ATOM 1736 C CA . ILE A 1 210 ? -2.260 31.621 -24.020 1.00 56.81 210 ILE A CA 1
ATOM 1737 C C . ILE A 1 210 ? -1.853 31.745 -25.480 1.00 56.81 210 ILE A C 1
ATOM 1739 O O . ILE A 1 210 ? -0.693 31.546 -25.838 1.00 56.81 210 ILE A O 1
ATOM 1743 N N . ASP A 1 211 ? -2.850 32.033 -26.300 1.00 57.53 211 ASP A N 1
ATOM 1744 C CA . ASP A 1 211 ? -2.764 32.223 -27.733 1.00 57.53 211 ASP A CA 1
ATOM 1745 C C . ASP A 1 211 ? -1.716 33.311 -28.045 1.00 57.53 211 ASP A C 1
ATOM 1747 O O . ASP A 1 211 ? -1.989 34.511 -28.020 1.00 57.53 211 ASP A O 1
ATOM 1751 N N . PHE A 1 212 ? -0.473 32.901 -28.314 1.00 53.56 212 PHE A N 1
ATOM 1752 C CA . PHE A 1 212 ? 0.584 33.798 -28.799 1.00 53.56 212 PHE A CA 1
ATOM 1753 C C . PHE A 1 212 ? 0.334 34.244 -30.249 1.00 53.56 212 PHE A C 1
ATOM 1755 O O . PHE A 1 212 ? 1.128 35.004 -30.798 1.00 53.56 212 PHE A O 1
ATOM 1762 N N . SER A 1 213 ? -0.778 33.828 -30.867 1.00 58.19 213 SER A N 1
ATOM 1763 C CA . SER A 1 213 ? -1.194 34.280 -32.198 1.00 58.19 213 SER A CA 1
ATOM 1764 C C . SER A 1 213 ? -1.510 35.783 -32.267 1.00 58.19 213 SER A C 1
ATOM 1766 O O . SER A 1 213 ? -1.568 36.331 -33.363 1.00 58.19 213 SER A O 1
ATOM 1768 N N . GLY A 1 214 ? -1.648 36.463 -31.119 1.00 52.12 214 GLY A N 1
ATOM 1769 C CA . GLY A 1 214 ? -1.800 37.920 -31.026 1.00 52.12 214 GLY A CA 1
ATOM 1770 C C . GLY A 1 214 ? -0.514 38.709 -30.743 1.00 52.12 214 GLY A C 1
ATOM 1771 O O . GLY A 1 214 ? -0.568 39.936 -30.705 1.00 52.12 214 GLY A O 1
ATOM 1772 N N . PHE A 1 215 ? 0.638 38.055 -30.535 1.00 49.44 215 PHE A N 1
ATOM 1773 C CA . PHE A 1 215 ? 1.922 38.760 -30.439 1.00 49.44 215 PHE A CA 1
ATOM 1774 C C . PHE A 1 215 ? 2.438 39.038 -31.853 1.00 49.44 215 PHE A C 1
ATOM 1776 O O . PHE A 1 215 ? 3.327 38.367 -32.378 1.00 49.44 215 PHE A O 1
ATOM 1783 N N . GLU A 1 216 ? 1.836 40.037 -32.492 1.00 58.78 216 GLU A N 1
ATOM 1784 C CA . GLU A 1 216 ? 2.393 40.654 -33.684 1.00 58.78 216 GLU A CA 1
ATOM 1785 C C . GLU A 1 216 ? 3.704 41.323 -33.253 1.00 58.78 216 GLU A C 1
ATOM 1787 O O . GLU A 1 216 ? 3.718 42.375 -32.614 1.00 58.78 216 GLU A O 1
ATOM 1792 N N . ILE A 1 217 ? 4.824 40.637 -33.499 1.00 57.88 217 ILE A N 1
ATOM 1793 C CA . ILE A 1 217 ? 6.158 41.207 -33.341 1.00 57.88 217 ILE A CA 1
ATOM 1794 C C . ILE A 1 217 ? 6.176 42.423 -34.263 1.00 57.88 217 ILE A C 1
ATOM 1796 O O . ILE A 1 217 ? 6.293 42.267 -35.480 1.00 57.88 217 ILE A O 1
ATOM 1800 N N . GLN A 1 218 ? 6.026 43.623 -33.696 1.00 51.53 218 GLN A N 1
ATOM 1801 C CA . GLN A 1 218 ? 6.375 44.856 -34.383 1.00 51.53 218 GLN A CA 1
ATOM 1802 C C . GLN A 1 218 ? 7.824 44.681 -34.819 1.00 51.53 218 GLN A C 1
ATOM 1804 O O . GLN A 1 218 ? 8.747 44.701 -34.004 1.00 51.53 218 GLN A O 1
ATOM 1809 N N . LYS A 1 219 ? 8.008 44.409 -36.111 1.00 56.78 219 LYS A N 1
ATOM 1810 C CA . LYS A 1 219 ? 9.300 44.529 -36.760 1.00 56.78 219 LYS A CA 1
ATOM 1811 C C . LYS A 1 219 ? 9.672 45.992 -36.595 1.00 56.78 219 LYS A C 1
ATOM 1813 O O . LYS A 1 219 ? 9.092 46.861 -37.233 1.00 56.78 219 LYS A O 1
ATOM 1818 N N . GLN A 1 220 ? 10.536 46.257 -35.629 1.00 51.31 220 GLN A N 1
ATOM 1819 C CA . GLN A 1 220 ? 11.169 47.549 -35.491 1.00 51.31 220 GLN A CA 1
ATOM 1820 C C . GLN A 1 220 ? 12.091 47.662 -36.706 1.00 51.31 220 GLN A C 1
ATOM 1822 O O . GLN A 1 220 ? 13.107 46.969 -36.783 1.00 51.31 220 GLN A O 1
ATOM 1827 N N . ASP A 1 221 ? 11.671 48.454 -37.691 1.00 58.28 221 ASP A N 1
ATOM 1828 C CA . ASP A 1 221 ? 12.389 48.761 -38.934 1.00 58.28 221 ASP A CA 1
ATOM 1829 C C . ASP A 1 221 ? 13.638 49.640 -38.678 1.00 58.28 221 ASP A C 1
ATOM 1831 O O . ASP A 1 221 ? 14.008 50.489 -39.482 1.00 58.28 221 ASP A O 1
ATOM 1835 N N . ASP A 1 222 ? 14.346 49.418 -37.567 1.00 58.81 222 ASP A N 1
ATOM 1836 C CA . ASP A 1 222 ? 15.517 50.208 -37.161 1.00 58.81 222 ASP A CA 1
ATOM 1837 C C . ASP A 1 222 ? 16.822 49.728 -37.839 1.00 58.81 222 ASP A C 1
ATOM 1839 O O . ASP A 1 222 ? 17.916 50.161 -37.481 1.00 58.81 222 ASP A O 1
ATOM 1843 N N . ASN A 1 223 ? 16.747 48.827 -38.827 1.00 56.88 223 ASN A N 1
ATOM 1844 C CA . ASN A 1 223 ? 17.933 48.296 -39.516 1.00 56.88 223 ASN A CA 1
ATOM 1845 C C . ASN A 1 223 ? 18.319 49.040 -40.805 1.00 56.88 223 ASN A C 1
ATOM 1847 O O . ASN A 1 223 ? 19.419 48.809 -41.314 1.00 56.88 223 ASN A O 1
ATOM 1851 N N . ASP A 1 224 ? 17.493 49.961 -41.306 1.00 57.66 224 ASP A N 1
ATOM 1852 C CA . ASP A 1 224 ? 17.827 50.711 -42.526 1.00 57.66 224 ASP A CA 1
ATOM 1853 C C . ASP A 1 224 ? 18.766 51.904 -42.261 1.00 57.66 224 ASP A C 1
ATOM 1855 O O . ASP A 1 224 ? 19.513 52.318 -43.151 1.00 57.66 224 ASP A O 1
ATOM 1859 N N . GLU A 1 225 ? 18.841 52.403 -41.022 1.00 56.50 225 GLU A N 1
ATOM 1860 C CA . GLU A 1 225 ? 19.739 53.515 -40.671 1.00 56.50 225 GLU A CA 1
ATOM 1861 C C . GLU A 1 225 ? 21.199 53.049 -40.470 1.00 56.50 225 GLU A C 1
ATOM 1863 O O . GLU A 1 225 ? 22.150 53.762 -40.803 1.00 56.50 225 GLU A O 1
ATOM 1868 N N . VAL A 1 226 ? 21.406 51.800 -40.033 1.00 57.94 226 VAL A N 1
ATOM 1869 C CA . VAL A 1 226 ? 22.753 51.220 -39.853 1.00 57.94 226 VAL A CA 1
ATOM 1870 C C . VAL A 1 226 ? 23.423 50.912 -41.199 1.00 57.94 226 VAL A C 1
ATOM 1872 O O . VAL A 1 226 ? 24.643 51.044 -41.331 1.00 57.94 226 VAL A O 1
ATOM 1875 N N . LEU A 1 227 ? 22.647 50.559 -42.230 1.00 56.53 227 LEU A N 1
ATOM 1876 C CA . LEU A 1 227 ? 23.180 50.268 -43.566 1.00 56.53 227 LEU A CA 1
ATOM 1877 C C . LEU A 1 227 ? 23.510 51.534 -44.375 1.00 56.53 227 LEU A C 1
ATOM 1879 O O . LEU A 1 227 ? 24.453 51.505 -45.166 1.00 56.53 227 LEU A O 1
ATOM 1883 N N . GLN A 1 228 ? 22.834 52.665 -44.138 1.00 58.75 228 GLN A N 1
ATOM 1884 C CA . GLN A 1 228 ? 23.215 53.949 -44.748 1.00 58.75 228 GLN A CA 1
ATOM 1885 C C . GLN A 1 228 ? 24.502 54.538 -44.152 1.00 58.75 228 GLN A C 1
ATOM 1887 O O . GLN A 1 228 ? 25.291 55.143 -44.879 1.00 58.75 228 GLN A O 1
ATOM 1892 N N . ALA A 1 229 ? 24.772 54.315 -42.862 1.00 56.56 229 ALA A N 1
ATOM 1893 C CA . ALA A 1 229 ? 25.997 54.796 -42.222 1.00 56.56 229 ALA A CA 1
ATOM 1894 C C . ALA A 1 229 ? 27.271 54.081 -42.724 1.00 56.56 229 ALA A C 1
ATOM 1896 O O . ALA A 1 229 ? 28.345 54.682 -42.751 1.00 56.56 229 ALA A O 1
ATOM 1897 N N . LEU A 1 230 ? 27.165 52.823 -43.167 1.00 52.62 230 LEU A N 1
ATOM 1898 C CA . LEU A 1 230 ? 28.303 52.049 -43.683 1.00 52.62 230 LEU A CA 1
ATOM 1899 C C . LEU A 1 230 ? 28.615 52.313 -45.167 1.00 52.62 230 LEU A C 1
ATOM 1901 O O . LEU A 1 230 ? 29.728 52.032 -45.606 1.00 52.62 230 LEU A O 1
ATOM 1905 N N . GLY A 1 231 ? 27.680 52.890 -45.929 1.00 56.31 231 GLY A N 1
ATOM 1906 C CA . GLY A 1 231 ? 27.872 53.219 -47.348 1.00 56.31 231 GLY A CA 1
ATOM 1907 C C . GLY A 1 231 ? 28.704 54.480 -47.621 1.00 56.31 231 GLY A C 1
ATOM 1908 O O . GLY A 1 231 ? 29.175 54.650 -48.738 1.00 56.31 231 GLY A O 1
ATOM 1909 N N . ASN A 1 232 ? 28.919 55.339 -46.618 1.00 52.72 232 ASN A N 1
ATOM 1910 C CA . ASN A 1 232 ? 29.663 56.602 -46.761 1.00 52.72 232 ASN A CA 1
ATOM 1911 C C . ASN A 1 232 ? 31.123 56.525 -46.270 1.00 52.72 232 ASN A C 1
ATOM 1913 O O . ASN A 1 232 ? 31.786 57.557 -46.165 1.00 52.72 232 ASN A O 1
ATOM 1917 N N . LEU A 1 233 ? 31.619 55.328 -45.929 1.00 47.72 233 LEU A N 1
ATOM 1918 C CA . LEU A 1 233 ? 32.983 55.117 -45.420 1.00 47.72 233 LEU A CA 1
ATOM 1919 C C . LEU A 1 233 ? 33.914 54.365 -46.395 1.00 47.72 233 LEU A C 1
ATOM 1921 O O . LEU A 1 233 ? 35.025 54.002 -46.006 1.00 47.72 233 LEU A O 1
ATOM 1925 N N . ILE A 1 234 ? 33.469 54.132 -47.634 1.00 47.75 234 ILE A N 1
ATOM 1926 C CA . ILE A 1 234 ? 34.254 53.581 -48.755 1.00 47.75 234 ILE A CA 1
ATOM 1927 C C . ILE A 1 234 ? 34.265 54.620 -49.873 1.00 47.75 234 ILE A C 1
ATOM 1929 O O . ILE A 1 234 ? 35.360 54.863 -50.426 1.00 47.75 234 ILE A O 1
#

Radius of gyration: 34.52 Å; chains: 1; bounding box: 75×101×93 Å

Sequence (234 aa):
MLTKTFGELIQENKSKLRIFSQNYRKSRSKEMEERNTQYEKELHDIAHEDPTETNNDLMGIFVDDTLQEYDSQHAVDKNRYKAFNTTRGINYSSRGKTQKIREDKLKTLKQQNRTGAAHAELRISNVWTQSENKTFFEVATALGCDCKLIAQFLPHKTEQQIKTHINHCRRTKFAELMQYQNGNINVNEIVKNVEQNREREKKRITMHDIDFSGFEIQKQDDNDEVLQALGNLI

InterPro domains:
  IPR001005 SANT/Myb domain [cd00167] (128-165)
  IPR009057 Homedomain-like superfamily [SSF46689] (123-167)
  IPR039467 Transcription factor TFIIIB component B'', Myb domain [PF15963] (126-202)

Foldseek 3Di:
DDDDDPVRVVVVVVVVVVVVVVVVVVVVVVVVVVVVVVVVVVVVVVVPPPPPDDDPPPPPDDDDPPPPPPPDPDPPCPVVVVVVVVVPPDDDPPPPPVVVVVVVVVVVVVVVVVPDPDDPPLAQDLDQDPVLVVLLLLCCLLPNLPLVVSCVVVVSHDSVSSVVVVVVCVVVPVCVVNVVPVPDDPSVVSVVVVVVVVVVVVVVVVVVVPPCVPVPPPPPPPPVVVVVVVVVPD